Protein AF-A0A453AHH2-F1 (afdb_monomer_lite)

Structure (mmCIF, N/CA/C/O backbone):
data_AF-A0A453AHH2-F1
#
_entry.id   AF-A0A453AHH2-F1
#
loop_
_atom_site.group_PDB
_atom_site.id
_atom_site.type_symbol
_atom_site.label_atom_id
_atom_site.label_alt_id
_atom_site.label_comp_id
_atom_site.label_asym_id
_atom_site.label_entity_id
_atom_site.label_seq_id
_atom_site.pdbx_PDB_ins_code
_atom_site.Cartn_x
_atom_site.Cartn_y
_atom_site.Cartn_z
_atom_site.occupancy
_atom_site.B_iso_or_equiv
_atom_site.auth_seq_id
_atom_site.auth_comp_id
_atom_site.auth_asym_id
_atom_site.auth_atom_id
_atom_site.pdbx_PDB_model_num
ATOM 1 N N . GLU A 1 1 ? -72.508 10.747 97.930 1.00 61.66 1 GLU A N 1
ATOM 2 C CA . GLU A 1 1 ? -71.150 11.240 97.624 1.00 61.66 1 GLU A CA 1
ATOM 3 C C . GLU A 1 1 ? -70.094 10.139 97.550 1.00 61.66 1 GLU A C 1
ATOM 5 O O . GLU A 1 1 ? -69.551 9.927 96.475 1.00 61.66 1 GLU A O 1
ATOM 10 N N . ILE A 1 2 ? -69.845 9.384 98.630 1.00 71.06 2 ILE A N 1
ATOM 11 C CA . ILE A 1 2 ? -68.816 8.321 98.657 1.00 71.06 2 ILE A CA 1
ATOM 12 C C . ILE A 1 2 ? -69.065 7.251 97.578 1.00 71.06 2 ILE A C 1
ATOM 14 O O . ILE A 1 2 ? -68.163 6.975 96.798 1.00 71.06 2 ILE A O 1
ATOM 18 N N . ALA A 1 3 ? -70.302 6.749 97.455 1.00 69.69 3 ALA A N 1
ATOM 19 C CA . ALA A 1 3 ? -70.670 5.730 96.462 1.00 69.69 3 ALA A CA 1
ATOM 20 C C . ALA A 1 3 ? -70.447 6.173 94.998 1.00 69.69 3 ALA A C 1
ATOM 22 O O . ALA A 1 3 ? -69.964 5.397 94.175 1.00 69.69 3 ALA A O 1
ATOM 23 N N . ARG A 1 4 ? -70.733 7.445 94.685 1.00 69.44 4 ARG A N 1
ATOM 24 C CA . ARG A 1 4 ? -70.581 8.012 93.335 1.00 69.44 4 ARG A CA 1
ATOM 25 C C . ARG A 1 4 ? -69.108 8.274 92.985 1.00 69.44 4 ARG A C 1
ATOM 27 O O . ARG A 1 4 ? -68.705 8.118 91.836 1.00 69.44 4 ARG A O 1
ATOM 34 N N . ARG A 1 5 ? -68.284 8.626 93.982 1.00 72.31 5 ARG A N 1
ATOM 35 C CA . ARG A 1 5 ? -66.821 8.733 93.835 1.00 72.31 5 ARG A CA 1
ATOM 36 C C . ARG A 1 5 ? -66.146 7.372 93.656 1.00 72.31 5 ARG A C 1
ATOM 38 O O . ARG A 1 5 ? -65.214 7.280 92.865 1.00 72.31 5 ARG A O 1
ATOM 45 N N . SER A 1 6 ? -66.613 6.328 94.341 1.00 76.94 6 SER A N 1
ATOM 46 C CA . SER A 1 6 ? -66.090 4.970 94.149 1.00 76.94 6 SER A CA 1
ATOM 47 C C . SER A 1 6 ? -66.424 4.405 92.768 1.00 76.94 6 SER A C 1
ATOM 49 O O . SER A 1 6 ? -65.557 3.808 92.145 1.00 76.94 6 SER A O 1
ATOM 51 N N . GLU A 1 7 ? -67.626 4.643 92.241 1.00 80.75 7 GLU A N 1
ATOM 52 C CA . GLU A 1 7 ? -68.020 4.175 90.902 1.00 80.75 7 GLU A CA 1
ATOM 53 C C . GLU A 1 7 ? -67.160 4.808 89.792 1.00 80.75 7 GLU A C 1
ATOM 55 O O . GLU A 1 7 ? -66.612 4.098 88.952 1.00 80.75 7 GLU A O 1
ATOM 60 N N . SER A 1 8 ? -66.914 6.122 89.867 1.00 82.81 8 SER A N 1
ATOM 61 C CA . SER A 1 8 ? -65.999 6.825 88.954 1.00 82.81 8 SER A CA 1
ATOM 62 C C . SER A 1 8 ? -64.545 6.343 89.069 1.00 82.81 8 SER A C 1
ATOM 64 O O . SER A 1 8 ? -63.843 6.279 88.060 1.00 82.81 8 SER A O 1
ATOM 66 N N . PHE A 1 9 ? -64.089 5.975 90.272 1.00 84.94 9 PHE A N 1
ATOM 67 C CA . PHE A 1 9 ? -62.757 5.403 90.479 1.00 84.94 9 PHE A CA 1
ATOM 68 C C . PHE A 1 9 ? -62.626 4.017 89.834 1.00 84.94 9 PHE A C 1
ATOM 70 O O . PHE A 1 9 ? -61.644 3.765 89.141 1.00 84.94 9 PHE A O 1
ATOM 77 N N . TYR A 1 10 ? -63.621 3.139 89.999 1.00 84.94 10 TYR A N 1
ATOM 78 C CA . TYR A 1 10 ? -63.619 1.814 89.369 1.00 84.94 10 TYR A CA 1
ATOM 79 C C . TYR A 1 10 ? -63.767 1.889 87.844 1.00 84.94 10 TYR A C 1
ATOM 81 O O . TYR A 1 10 ? -63.124 1.117 87.135 1.00 84.94 10 TYR A O 1
ATOM 89 N N . GLU A 1 11 ? -64.540 2.843 87.321 1.00 87.75 11 GLU A N 1
ATOM 90 C CA . GLU A 1 11 ? -64.627 3.106 85.881 1.00 87.75 11 GLU A CA 1
ATOM 91 C C . GLU A 1 11 ? -63.288 3.619 85.323 1.00 87.75 11 GLU A C 1
ATOM 93 O O . GLU A 1 11 ? -62.807 3.126 84.301 1.00 87.75 11 GLU A O 1
ATOM 98 N N . ALA A 1 12 ? -62.636 4.558 86.018 1.00 86.50 12 ALA A N 1
ATOM 99 C CA . ALA A 1 12 ? -61.309 5.047 85.651 1.00 86.50 12 ALA A CA 1
ATOM 100 C C . ALA A 1 12 ? -60.244 3.940 85.733 1.00 86.50 12 ALA A C 1
ATOM 102 O O . ALA A 1 12 ? -59.407 3.831 84.841 1.00 86.50 12 ALA A O 1
ATOM 103 N N . GLN A 1 13 ? -60.303 3.076 86.750 1.00 87.38 13 GLN A N 1
ATOM 104 C CA . GLN A 1 13 ? -59.429 1.911 86.886 1.00 87.38 13 GLN A CA 1
ATOM 105 C C . GLN A 1 13 ? -59.676 0.886 85.771 1.00 87.38 13 GLN A C 1
ATOM 107 O O . GLN A 1 13 ? -58.721 0.336 85.228 1.00 87.38 13 GLN A O 1
ATOM 112 N N . GLY A 1 14 ? -60.935 0.653 85.389 1.00 88.00 14 GLY A N 1
ATOM 113 C CA . GLY A 1 14 ? -61.302 -0.198 84.257 1.00 88.00 14 GLY A CA 1
ATOM 114 C C . GLY A 1 14 ? -60.772 0.346 82.930 1.00 88.00 14 GLY A C 1
ATOM 115 O O . GLY A 1 14 ? -60.168 -0.402 82.163 1.00 88.00 14 GLY A O 1
ATOM 116 N N . ARG A 1 15 ? -60.905 1.660 82.696 1.00 88.31 15 ARG A N 1
ATOM 117 C CA . ARG A 1 15 ? -60.322 2.346 81.530 1.00 88.31 15 ARG A CA 1
ATOM 118 C C . ARG A 1 15 ? -58.799 2.288 81.524 1.00 88.31 15 ARG A C 1
ATOM 120 O O . ARG A 1 15 ? -58.224 2.021 80.478 1.00 88.31 15 ARG A O 1
ATOM 127 N N . LEU A 1 16 ? -58.149 2.480 82.672 1.00 89.88 16 LEU A N 1
ATOM 128 C CA . LEU A 1 16 ? -56.694 2.376 82.792 1.00 89.88 16 LEU A CA 1
ATOM 129 C C . LEU A 1 16 ? -56.211 0.953 82.493 1.00 89.88 16 LEU A C 1
ATOM 131 O O . LEU A 1 16 ? -55.222 0.778 81.795 1.00 89.88 16 LEU A O 1
ATOM 135 N N . ARG A 1 17 ? -56.930 -0.067 82.974 1.00 87.88 17 ARG A N 1
ATOM 136 C CA . ARG A 1 17 ? -56.604 -1.475 82.709 1.00 87.88 17 ARG A CA 1
ATOM 137 C C . ARG A 1 17 ? -56.834 -1.858 81.244 1.00 87.88 17 ARG A C 1
ATOM 139 O O . ARG A 1 17 ? -56.070 -2.647 80.700 1.00 87.88 17 ARG A O 1
ATOM 146 N N . GLY A 1 18 ? -57.859 -1.287 80.608 1.00 91.50 18 GLY A N 1
ATOM 147 C CA . GLY A 1 18 ? -58.086 -1.405 79.165 1.00 91.50 18 GLY A CA 1
ATOM 148 C C . GLY A 1 18 ? -56.971 -0.744 78.352 1.00 91.50 18 GLY A C 1
ATOM 149 O O . GLY A 1 18 ? -56.421 -1.372 77.452 1.00 91.50 18 GLY A O 1
ATOM 150 N N . LEU A 1 19 ? -56.572 0.471 78.738 1.00 92.19 19 LEU A N 1
ATOM 151 C CA . LEU A 1 19 ? -55.450 1.194 78.139 1.00 92.19 19 LEU A CA 1
ATOM 152 C C . LEU A 1 19 ? -54.136 0.413 78.283 1.00 92.19 19 LEU A C 1
ATOM 154 O O . LEU A 1 19 ? -53.385 0.307 77.323 1.00 92.19 19 LEU A O 1
ATOM 158 N N . ASP A 1 20 ? -53.869 -0.166 79.455 1.00 90.75 20 ASP A N 1
ATOM 159 C CA . ASP A 1 20 ? -52.679 -0.989 79.700 1.00 90.75 20 ASP A CA 1
ATOM 160 C C . ASP A 1 20 ? -52.647 -2.215 78.768 1.00 90.75 20 ASP A C 1
ATOM 162 O O . ASP A 1 20 ? -51.627 -2.510 78.146 1.00 90.75 20 ASP A O 1
ATOM 166 N N . GLY A 1 21 ? -53.800 -2.863 78.558 1.00 93.69 21 GLY A N 1
ATOM 167 C CA . GLY A 1 21 ? -53.949 -3.937 77.572 1.00 93.69 21 GLY A CA 1
ATOM 168 C C . GLY A 1 21 ? -53.687 -3.485 76.129 1.00 93.69 21 GLY A C 1
ATOM 169 O O . GLY A 1 21 ? -52.977 -4.165 75.383 1.00 93.69 21 GLY A O 1
ATOM 170 N N . GLU A 1 22 ? -54.207 -2.322 75.732 1.00 94.62 22 GLU A N 1
ATOM 171 C CA . GLU A 1 22 ? -53.957 -1.738 74.407 1.00 94.62 22 GLU A CA 1
ATOM 172 C C . GLU A 1 22 ? -52.490 -1.331 74.210 1.00 94.62 22 GLU A C 1
ATOM 174 O O . GLU A 1 22 ? -51.939 -1.540 73.126 1.00 94.62 22 GLU A O 1
ATOM 179 N N . ILE A 1 23 ? -51.834 -0.807 75.251 1.00 93.81 23 ILE A N 1
ATOM 180 C CA . ILE A 1 23 ? -50.407 -0.464 75.246 1.00 93.81 23 ILE A CA 1
ATOM 181 C C . ILE A 1 23 ? -49.570 -1.727 75.060 1.00 93.81 23 ILE A C 1
ATOM 183 O O . ILE A 1 23 ? -48.699 -1.751 74.192 1.00 93.81 23 ILE A O 1
ATOM 187 N N . VAL A 1 24 ? -49.853 -2.800 75.803 1.00 94.56 24 VAL A N 1
ATOM 188 C CA . VAL A 1 24 ? -49.149 -4.083 75.645 1.00 94.56 24 VAL A CA 1
ATOM 189 C C . VAL A 1 24 ? -49.326 -4.634 74.225 1.00 94.56 24 VAL A C 1
ATOM 191 O O . VAL A 1 24 ? -48.350 -5.056 73.600 1.00 94.56 24 VAL A O 1
ATOM 194 N N . ALA A 1 25 ? -50.535 -4.562 73.663 1.00 94.94 25 ALA A N 1
ATOM 195 C CA . ALA A 1 25 ? -50.795 -4.975 72.284 1.00 94.94 25 ALA A CA 1
ATOM 196 C C . ALA A 1 25 ? -50.082 -4.082 71.247 1.00 94.94 25 ALA A C 1
ATOM 198 O O . ALA A 1 25 ? -49.584 -4.571 70.230 1.00 94.94 25 ALA A O 1
ATOM 199 N N . ALA A 1 26 ? -50.007 -2.770 71.478 1.00 95.06 26 ALA A N 1
ATOM 200 C CA . ALA A 1 26 ? -49.262 -1.842 70.629 1.00 95.06 26 ALA A CA 1
ATOM 201 C C . ALA A 1 26 ? -47.750 -2.114 70.679 1.00 95.06 26 ALA A C 1
ATOM 203 O O . ALA A 1 26 ? -47.103 -2.154 69.634 1.00 95.06 26 ALA A O 1
ATOM 204 N N . VAL A 1 27 ? -47.199 -2.384 71.865 1.00 95.12 27 VAL A N 1
ATOM 205 C CA . VAL A 1 27 ? -45.793 -2.778 72.046 1.00 95.12 27 VAL A CA 1
ATOM 206 C C . VAL A 1 27 ? -45.498 -4.095 71.323 1.00 95.12 27 VAL A C 1
ATOM 208 O O . VAL A 1 27 ? -44.470 -4.198 70.652 1.00 95.12 27 VAL A O 1
ATOM 211 N N . GLY A 1 28 ? -46.414 -5.068 71.382 1.00 96.50 28 GLY A N 1
ATOM 212 C CA . GLY A 1 28 ? -46.326 -6.313 70.612 1.00 96.50 28 GLY A CA 1
ATOM 213 C C . GLY A 1 28 ? -46.218 -6.063 69.104 1.00 96.50 28 GLY A C 1
ATOM 214 O O . GLY A 1 28 ? -45.264 -6.516 68.473 1.00 96.50 28 GLY A O 1
ATOM 215 N N . ARG A 1 29 ? -47.120 -5.243 68.548 1.00 96.06 29 ARG A N 1
ATOM 216 C CA . ARG A 1 29 ? -47.114 -4.867 67.120 1.00 96.06 29 ARG A CA 1
ATOM 217 C C . ARG A 1 29 ? -45.853 -4.112 66.697 1.00 96.06 29 ARG A C 1
ATOM 219 O O . ARG A 1 29 ? -45.321 -4.356 65.618 1.00 96.06 29 ARG A O 1
ATOM 226 N N . ILE A 1 30 ? -45.335 -3.216 67.542 1.00 96.12 30 ILE A N 1
ATOM 227 C CA . ILE A 1 30 ? -44.066 -2.518 67.275 1.00 96.12 30 ILE A CA 1
ATOM 228 C C . ILE A 1 30 ? -42.906 -3.517 67.231 1.00 96.12 30 ILE A C 1
ATOM 230 O O . ILE A 1 30 ? -42.015 -3.381 66.393 1.00 96.12 30 ILE A O 1
ATOM 234 N N . ARG A 1 31 ? -42.905 -4.531 68.106 1.00 96.12 31 ARG A N 1
ATOM 235 C CA . ARG A 1 31 ? -41.869 -5.571 68.102 1.00 96.12 31 ARG A CA 1
ATOM 236 C C . ARG A 1 31 ? -41.901 -6.388 66.811 1.00 96.12 31 ARG A C 1
ATOM 238 O O . ARG A 1 31 ? -40.847 -6.607 66.225 1.00 96.12 31 ARG A O 1
ATOM 245 N N . GLU A 1 32 ? -43.087 -6.784 66.357 1.00 96.44 32 GLU A N 1
ATOM 246 C CA . GLU A 1 32 ? -43.273 -7.491 65.083 1.00 96.44 32 GLU A CA 1
ATOM 247 C C . GLU A 1 32 ? -42.811 -6.646 63.893 1.00 96.44 32 GLU A C 1
ATOM 249 O O . GLU A 1 32 ? -42.029 -7.121 63.075 1.00 96.44 32 GLU A O 1
ATOM 254 N N . LEU A 1 33 ? -43.204 -5.369 63.833 1.00 94.88 33 LEU A N 1
ATOM 255 C CA . LEU A 1 33 ? -42.775 -4.467 62.764 1.00 94.88 33 LEU A CA 1
ATOM 256 C C . LEU A 1 33 ? -41.253 -4.284 62.743 1.00 94.88 33 LEU A C 1
ATOM 258 O O . LEU A 1 33 ? -40.653 -4.297 61.672 1.00 94.88 33 LEU A O 1
ATOM 262 N N . ARG A 1 34 ? -40.610 -4.139 63.911 1.00 95.25 34 ARG A N 1
ATOM 263 C CA . ARG A 1 34 ? -39.143 -4.039 63.988 1.00 95.25 34 ARG A CA 1
ATOM 264 C C . ARG A 1 34 ? -38.464 -5.301 63.473 1.00 95.25 34 ARG A C 1
ATOM 266 O O . ARG A 1 34 ? -37.441 -5.180 62.809 1.00 95.25 34 ARG A O 1
ATOM 273 N N . GLU A 1 35 ? -39.030 -6.475 63.737 1.00 94.31 35 GLU A N 1
ATOM 274 C CA . GLU A 1 35 ? -38.481 -7.733 63.231 1.00 94.31 35 GLU A CA 1
ATOM 275 C C . GLU A 1 35 ? -38.676 -7.873 61.717 1.00 94.31 35 GLU A C 1
ATOM 277 O O . GLU A 1 35 ? -37.725 -8.200 61.014 1.00 94.31 35 GLU A O 1
ATOM 282 N N . VAL A 1 36 ? -39.854 -7.521 61.190 1.00 94.19 36 VAL A N 1
ATOM 283 C CA . VAL A 1 36 ? -40.102 -7.492 59.738 1.00 94.19 36 VAL A CA 1
ATOM 284 C C . VAL A 1 36 ? -39.154 -6.518 59.041 1.00 94.19 36 VAL A C 1
ATOM 286 O O . VAL A 1 36 ? -38.546 -6.878 58.040 1.00 94.19 36 VAL A O 1
ATOM 289 N N . VAL A 1 37 ? -38.966 -5.309 59.579 1.00 91.69 37 VAL A N 1
ATOM 290 C CA . VAL A 1 37 ? -38.016 -4.327 59.030 1.00 91.69 37 VAL A CA 1
ATOM 291 C C . VAL A 1 37 ? -36.581 -4.845 59.108 1.00 91.69 37 VAL A C 1
ATOM 293 O O . VAL A 1 37 ? -35.818 -4.638 58.167 1.00 91.69 37 VAL A O 1
ATOM 296 N N . ARG A 1 38 ? -36.203 -5.542 60.187 1.00 90.56 38 ARG A N 1
ATOM 297 C CA . ARG A 1 38 ? -34.870 -6.144 60.331 1.00 90.56 38 ARG A CA 1
ATOM 298 C C . ARG A 1 38 ? -34.615 -7.198 59.254 1.00 90.56 38 ARG A C 1
ATOM 300 O O . ARG A 1 38 ? -33.562 -7.152 58.627 1.00 90.56 38 ARG A O 1
ATOM 307 N N . VAL A 1 39 ? -35.570 -8.099 59.025 1.00 89.44 39 VAL A N 1
ATOM 308 C CA . VAL A 1 39 ? -35.490 -9.133 57.979 1.00 89.44 39 VAL A CA 1
ATOM 309 C C . VAL A 1 39 ? -35.482 -8.495 56.590 1.00 89.44 39 VAL A C 1
ATOM 311 O O . VAL A 1 39 ? -34.600 -8.785 55.794 1.00 89.44 39 VAL A O 1
ATOM 314 N N . LEU A 1 40 ? -36.383 -7.544 56.321 1.00 89.88 40 LEU A N 1
ATOM 315 C CA . LEU A 1 40 ? -36.440 -6.834 55.039 1.00 89.88 40 LEU A CA 1
ATOM 316 C C . LEU A 1 40 ? -35.130 -6.082 54.739 1.00 89.88 40 LEU A C 1
ATOM 318 O O . LEU A 1 40 ? -34.660 -6.075 53.609 1.00 89.88 40 LEU A O 1
ATOM 322 N N . THR A 1 41 ? -34.524 -5.453 55.747 1.00 87.50 41 THR A N 1
ATOM 323 C CA . THR A 1 41 ? -33.254 -4.729 55.579 1.00 87.50 41 THR A CA 1
ATOM 324 C C . THR A 1 41 ? -32.076 -5.689 55.412 1.00 87.50 41 THR A C 1
ATOM 326 O O . THR A 1 41 ? -31.172 -5.404 54.639 1.00 87.50 41 THR A O 1
ATOM 329 N N . GLY A 1 42 ? -32.065 -6.816 56.127 1.00 84.81 42 GLY A N 1
ATOM 330 C CA . GLY A 1 42 ? -31.006 -7.817 55.999 1.00 84.81 42 GLY A CA 1
ATOM 331 C C . GLY A 1 42 ? -31.034 -8.513 54.642 1.00 84.81 42 GLY A C 1
ATOM 332 O O . GLY A 1 42 ? -30.038 -8.492 53.927 1.00 84.81 42 GLY A O 1
ATOM 333 N N . ASP A 1 43 ? -32.188 -9.070 54.284 1.00 85.50 43 ASP A N 1
ATOM 334 C CA . ASP A 1 43 ? -32.308 -9.964 53.136 1.00 85.50 43 ASP A CA 1
ATOM 335 C C . ASP A 1 43 ? -32.497 -9.156 51.845 1.00 85.50 43 ASP A C 1
ATOM 337 O O . ASP A 1 43 ? -31.688 -9.236 50.930 1.00 85.50 43 ASP A O 1
ATOM 341 N N . LEU A 1 44 ? -33.510 -8.282 51.775 1.00 87.50 44 LEU A N 1
ATOM 342 C CA . LEU A 1 44 ? -33.837 -7.598 50.518 1.00 87.50 44 LEU A CA 1
ATOM 343 C C . LEU A 1 44 ? -32.829 -6.498 50.159 1.00 87.50 44 LEU A C 1
ATOM 345 O O . LEU A 1 44 ? -32.443 -6.383 48.998 1.00 87.50 44 LEU A O 1
ATOM 349 N N . VAL A 1 45 ? -32.425 -5.661 51.122 1.00 92.19 45 VAL A N 1
ATOM 350 C CA . VAL A 1 45 ? -31.482 -4.560 50.838 1.00 92.19 45 VAL A CA 1
ATOM 351 C C . VAL A 1 45 ? -30.067 -5.099 50.617 1.00 92.19 45 VAL A C 1
ATOM 353 O O . VAL A 1 45 ? -29.379 -4.612 49.720 1.00 92.19 45 VAL A O 1
ATOM 356 N N . GLY A 1 46 ? -29.658 -6.127 51.370 1.00 91.19 46 GLY A N 1
ATOM 357 C CA . GLY A 1 46 ? -28.387 -6.822 51.162 1.00 91.19 46 GLY A CA 1
ATOM 358 C C . GLY A 1 46 ? -28.306 -7.478 49.782 1.00 91.19 46 GLY A C 1
ATOM 359 O O . GLY A 1 46 ? -27.375 -7.200 49.023 1.00 91.19 46 GLY A O 1
ATOM 360 N N . ASP A 1 47 ? -29.324 -8.259 49.409 1.00 90.88 47 ASP A N 1
ATOM 361 C CA . ASP A 1 47 ? -29.392 -8.903 48.094 1.00 90.88 47 ASP A CA 1
ATOM 362 C C . ASP A 1 47 ? -29.447 -7.868 46.958 1.00 90.88 47 ASP A C 1
ATOM 364 O O . ASP A 1 47 ? -28.776 -8.019 45.935 1.00 90.88 47 ASP A O 1
ATOM 368 N N . ALA A 1 48 ? -30.196 -6.772 47.131 1.00 92.44 48 ALA A N 1
ATOM 369 C CA . ALA A 1 48 ? -30.260 -5.695 46.144 1.00 92.44 48 ALA A CA 1
ATOM 370 C C . ALA A 1 48 ? -28.898 -5.011 45.940 1.00 92.44 48 ALA A C 1
ATOM 372 O O . ALA A 1 48 ? -28.512 -4.738 44.799 1.00 92.44 48 ALA A O 1
ATOM 373 N N . GLN A 1 49 ? -28.147 -4.775 47.021 1.00 92.44 49 GLN A N 1
ATOM 374 C CA . GLN A 1 49 ? -26.786 -4.249 46.937 1.00 92.44 49 GLN A CA 1
ATOM 375 C C . GLN A 1 49 ? -25.868 -5.225 46.186 1.00 92.44 49 GLN A C 1
ATOM 377 O O . GLN A 1 49 ? -25.151 -4.812 45.274 1.00 92.44 49 GLN A O 1
ATOM 382 N N . GLN A 1 50 ? -25.940 -6.522 46.496 1.00 93.94 50 GLN A N 1
ATOM 383 C CA . GLN A 1 50 ? -25.150 -7.543 45.807 1.00 93.94 50 GLN A CA 1
ATOM 384 C C . GLN A 1 50 ? -25.474 -7.605 44.306 1.00 93.94 50 GLN A C 1
ATOM 386 O O . GLN A 1 50 ? -24.571 -7.685 43.473 1.00 93.94 50 GLN A O 1
ATOM 391 N N . VAL A 1 51 ? -26.753 -7.521 43.930 1.00 95.50 51 VAL A N 1
ATOM 392 C CA . VAL A 1 51 ? -27.178 -7.470 42.521 1.00 95.50 51 VAL A CA 1
ATOM 393 C C . VAL A 1 51 ? -26.627 -6.228 41.820 1.00 95.50 51 VAL A C 1
ATOM 395 O O . VAL A 1 51 ? -26.241 -6.300 40.650 1.00 95.50 51 VAL A O 1
ATOM 398 N N . GLN A 1 52 ? -26.564 -5.088 42.508 1.00 96.06 52 GLN A N 1
ATOM 399 C CA . GLN A 1 52 ? -25.988 -3.869 41.951 1.00 96.06 52 GLN A CA 1
ATOM 400 C C . GLN A 1 52 ? -24.474 -3.998 41.731 1.00 96.06 52 GLN A C 1
ATOM 402 O O . GLN A 1 52 ? -23.988 -3.645 40.655 1.00 96.06 52 GLN A O 1
ATOM 407 N N . GLU A 1 53 ? -23.742 -4.557 42.694 1.00 96.44 53 GLU A N 1
ATOM 408 C CA . GLU A 1 53 ? -22.306 -4.833 42.567 1.00 96.44 53 GLU A CA 1
ATOM 409 C C . GLU A 1 53 ? -22.024 -5.806 41.414 1.00 96.44 53 GLU A C 1
ATOM 411 O O . GLU A 1 53 ? -21.193 -5.522 40.548 1.00 96.44 53 GLU A O 1
ATOM 416 N N . LEU A 1 54 ? -22.785 -6.902 41.326 1.00 96.88 54 LEU A N 1
ATOM 417 C CA . LEU A 1 54 ? -22.677 -7.872 40.235 1.00 96.88 54 LEU A CA 1
ATOM 418 C C . LEU A 1 54 ? -23.004 -7.253 38.870 1.00 96.88 54 LEU A C 1
ATOM 420 O O . LEU A 1 54 ? -22.323 -7.554 37.890 1.00 96.88 54 LEU A O 1
ATOM 424 N N . ASN A 1 55 ? -24.003 -6.370 38.777 1.00 96.19 55 ASN A N 1
ATOM 425 C CA . ASN A 1 55 ? -24.309 -5.660 37.532 1.00 96.19 55 ASN A CA 1
ATOM 426 C C . ASN A 1 55 ? -23.191 -4.692 37.126 1.00 96.19 55 ASN A C 1
ATOM 428 O O . ASN A 1 55 ? -22.870 -4.613 35.939 1.00 96.19 55 ASN A O 1
ATOM 432 N N . ALA A 1 56 ? -22.561 -4.006 38.084 1.00 97.00 56 ALA A N 1
ATOM 433 C CA . ALA A 1 56 ? -21.392 -3.173 37.815 1.00 97.00 56 ALA A CA 1
ATOM 434 C C . ALA A 1 56 ? -20.204 -4.024 37.330 1.00 97.00 56 ALA A C 1
ATOM 436 O O . ALA A 1 56 ? -19.585 -3.699 36.316 1.00 97.00 56 ALA A O 1
ATOM 437 N N . THR A 1 57 ? -19.933 -5.164 37.980 1.00 97.00 57 THR A N 1
ATOM 438 C CA . THR A 1 57 ? -18.910 -6.119 37.523 1.00 97.00 57 THR A CA 1
ATOM 439 C C . THR A 1 57 ? -19.220 -6.649 36.125 1.00 97.00 57 THR A C 1
ATOM 441 O O . THR A 1 57 ? -18.333 -6.679 35.276 1.00 97.00 57 THR A O 1
ATOM 444 N N . ARG A 1 58 ? -20.476 -7.015 35.844 1.00 97.50 58 ARG A N 1
ATOM 445 C CA . ARG A 1 58 ? -20.903 -7.463 34.513 1.00 97.50 58 ARG A CA 1
ATOM 446 C C . ARG A 1 58 ? -20.669 -6.377 33.466 1.00 97.50 58 ARG A C 1
ATOM 448 O O . ARG A 1 58 ? -20.143 -6.684 32.403 1.00 97.50 58 ARG A O 1
ATOM 455 N N . GLY A 1 59 ? -21.019 -5.126 33.768 1.00 97.06 59 GLY A N 1
ATOM 456 C CA . GLY A 1 59 ? -20.757 -3.982 32.890 1.00 97.06 59 GLY A CA 1
ATOM 457 C C . GLY A 1 59 ? -19.269 -3.828 32.570 1.00 97.06 59 GLY A C 1
ATOM 458 O O . GLY A 1 59 ? -18.897 -3.730 31.403 1.00 97.06 59 GLY A O 1
ATOM 459 N N . ASN A 1 60 ? -18.412 -3.920 33.589 1.00 95.31 60 ASN A N 1
ATOM 460 C CA . ASN A 1 60 ? -16.960 -3.861 33.415 1.00 95.31 60 ASN A CA 1
ATOM 461 C C . ASN A 1 60 ? -16.423 -5.026 32.564 1.00 95.31 60 ASN A C 1
ATOM 463 O O . ASN A 1 60 ? -15.555 -4.815 31.720 1.00 95.31 60 ASN A O 1
ATOM 467 N N . LEU A 1 61 ? -16.937 -6.247 32.756 1.00 96.81 61 LEU A N 1
ATOM 468 C CA . LEU A 1 61 ? -16.532 -7.420 31.971 1.00 96.81 61 LEU A CA 1
ATOM 469 C C . LEU A 1 61 ? -16.959 -7.321 30.503 1.00 96.81 61 LEU A C 1
ATOM 471 O O . LEU A 1 61 ? -16.188 -7.709 29.630 1.00 96.81 61 LEU A O 1
ATOM 475 N N . VAL A 1 62 ? -18.147 -6.778 30.221 1.00 96.31 62 VAL A N 1
ATOM 476 C CA . VAL A 1 62 ? -18.608 -6.537 28.844 1.00 96.31 62 VAL A CA 1
ATOM 477 C C . VAL A 1 62 ? -17.712 -5.508 28.155 1.00 96.31 62 VAL A C 1
ATOM 479 O O . VAL A 1 62 ? -17.199 -5.781 27.073 1.00 96.31 62 VAL A O 1
ATOM 482 N N . ALA A 1 63 ? -17.422 -4.382 28.813 1.00 91.50 63 ALA A N 1
ATOM 483 C CA . ALA A 1 63 ? -16.503 -3.379 28.273 1.00 91.50 63 ALA A CA 1
ATOM 484 C C . ALA A 1 63 ? -15.093 -3.956 28.037 1.00 91.50 63 ALA A C 1
ATOM 486 O O . ALA A 1 63 ? -14.452 -3.673 27.024 1.00 91.50 63 ALA A O 1
ATOM 487 N N . LEU A 1 64 ? -14.607 -4.811 28.945 1.00 92.19 64 LEU A N 1
ATOM 488 C CA . LEU A 1 64 ? -13.330 -5.505 28.775 1.00 92.19 64 LEU A CA 1
ATOM 489 C C . LEU A 1 64 ? -13.352 -6.455 27.569 1.00 92.19 64 LEU A C 1
ATOM 491 O O . LEU A 1 64 ? -12.396 -6.479 26.794 1.00 92.19 64 LEU A O 1
ATOM 495 N N . GLN A 1 65 ? -14.426 -7.225 27.391 1.00 94.69 65 GLN A N 1
ATOM 496 C CA . GLN A 1 65 ? -14.592 -8.122 26.248 1.00 94.69 65 GLN A CA 1
ATOM 497 C C . GLN A 1 65 ? -14.581 -7.352 24.920 1.00 94.69 65 GLN A C 1
ATOM 499 O O . GLN A 1 65 ? -13.931 -7.786 23.967 1.00 94.69 65 GLN A O 1
ATOM 504 N N . GLU A 1 66 ? -15.261 -6.207 24.854 1.00 91.19 66 GLU A N 1
ATOM 505 C CA . GLU A 1 66 ? -15.261 -5.334 23.675 1.00 91.19 66 GLU A CA 1
ATOM 506 C C . GLU A 1 66 ? -13.838 -4.865 23.342 1.00 91.19 66 GLU A C 1
ATOM 508 O O . GLU A 1 66 ? -13.375 -5.051 22.215 1.00 91.19 66 GLU A O 1
ATOM 513 N N . LYS A 1 67 ? -13.080 -4.379 24.337 1.00 89.56 67 LYS A N 1
ATOM 514 C CA . LYS A 1 67 ? -11.672 -3.989 24.141 1.00 89.56 67 LYS A CA 1
ATOM 515 C C . LYS A 1 67 ? -10.799 -5.158 23.682 1.00 89.56 67 LYS A C 1
ATOM 517 O O . LYS A 1 67 ? -10.003 -4.992 22.762 1.00 89.56 67 LYS A O 1
ATOM 522 N N . LEU A 1 68 ? -10.945 -6.343 24.279 1.00 91.44 68 LEU A N 1
ATOM 523 C CA . LEU A 1 68 ? -10.197 -7.540 23.872 1.00 91.44 68 LEU A CA 1
ATOM 524 C C . LEU A 1 68 ? -10.523 -7.966 22.436 1.00 91.44 68 LEU A C 1
ATOM 526 O O . LEU A 1 68 ? -9.633 -8.414 21.715 1.00 91.44 68 LEU A O 1
ATOM 530 N N . THR A 1 69 ? -11.770 -7.787 22.005 1.00 92.94 69 THR A N 1
ATOM 531 C CA . THR A 1 69 ? -12.198 -8.075 20.631 1.00 92.94 69 THR A CA 1
ATOM 532 C C . THR A 1 69 ? -11.517 -7.135 19.640 1.00 92.94 69 THR A C 1
ATOM 534 O O . THR A 1 69 ? -10.975 -7.596 18.637 1.00 92.94 69 THR A O 1
ATOM 537 N N . ILE A 1 70 ? -11.459 -5.836 19.952 1.00 90.38 70 ILE A N 1
ATOM 538 C CA . ILE A 1 70 ? -10.723 -4.860 19.138 1.00 90.38 70 ILE A CA 1
ATOM 539 C C . ILE A 1 70 ? -9.230 -5.211 19.114 1.00 90.38 70 ILE A C 1
ATOM 541 O O . ILE A 1 70 ? -8.606 -5.180 18.055 1.00 90.38 70 ILE A O 1
ATOM 545 N N . ILE A 1 71 ? -8.654 -5.618 20.252 1.00 91.44 71 ILE A N 1
ATOM 546 C CA . ILE A 1 71 ? -7.241 -6.010 20.306 1.00 91.44 71 ILE A CA 1
ATOM 547 C C . ILE A 1 71 ? -6.946 -7.206 19.403 1.00 91.44 71 ILE A C 1
ATOM 549 O O . ILE A 1 71 ? -5.952 -7.208 18.671 1.00 91.44 71 ILE A O 1
ATOM 553 N N . LEU A 1 72 ? -7.821 -8.209 19.429 1.00 92.81 72 LEU A N 1
ATOM 554 C CA . LEU A 1 72 ? -7.714 -9.370 18.560 1.00 92.81 72 LEU A CA 1
ATOM 555 C C . LEU A 1 72 ? -7.817 -8.973 17.083 1.00 92.81 72 LEU A C 1
ATOM 557 O O . LEU A 1 72 ? -6.989 -9.415 16.286 1.00 92.81 72 LEU A O 1
ATOM 561 N N . TYR A 1 73 ? -8.781 -8.116 16.731 1.00 93.25 73 TYR A N 1
ATOM 562 C CA . TYR A 1 73 ? -8.946 -7.604 15.371 1.00 93.25 73 TYR A CA 1
ATOM 563 C C . TYR A 1 73 ? -7.678 -6.905 14.872 1.00 93.25 73 TYR A C 1
ATOM 565 O O . TYR A 1 73 ? -7.143 -7.276 13.831 1.00 93.25 73 TYR A O 1
ATOM 573 N N . VAL A 1 74 ? -7.139 -5.964 15.651 1.00 93.31 74 VAL A N 1
ATOM 574 C CA . VAL A 1 74 ? -5.915 -5.229 15.302 1.00 93.31 74 VAL A CA 1
ATOM 575 C C . VAL A 1 74 ? -4.739 -6.184 15.099 1.00 93.31 74 VAL A C 1
ATOM 577 O O . VAL A 1 74 ? -4.002 -6.070 14.122 1.00 93.31 74 VAL A O 1
ATOM 580 N N . SER A 1 75 ? -4.578 -7.173 15.981 1.00 92.81 75 SER A N 1
ATOM 581 C CA . SER A 1 75 ? -3.522 -8.179 15.841 1.00 92.81 75 SER A CA 1
ATOM 582 C C . SER A 1 75 ? -3.663 -9.012 14.561 1.00 92.81 75 SER A C 1
ATOM 584 O O . SER A 1 75 ? -2.654 -9.324 13.926 1.00 92.81 75 SER A O 1
ATOM 586 N N . GLN A 1 76 ? -4.885 -9.400 14.188 1.00 95.44 76 GLN A N 1
ATOM 587 C CA . GLN A 1 76 ? -5.155 -10.165 12.966 1.00 95.44 76 GLN A CA 1
ATOM 588 C C . GLN A 1 76 ? -4.952 -9.316 11.709 1.00 95.44 76 GLN A C 1
ATOM 590 O O . GLN A 1 76 ? -4.300 -9.770 10.771 1.00 95.44 76 GLN A O 1
ATOM 595 N N . ALA A 1 77 ? -5.431 -8.073 11.711 1.00 96.25 77 ALA A N 1
ATOM 596 C CA . ALA A 1 77 ? -5.251 -7.126 10.617 1.00 96.25 77 ALA A CA 1
ATOM 597 C C . ALA A 1 77 ? -3.766 -6.814 10.374 1.00 96.25 77 ALA A C 1
ATOM 599 O O . ALA A 1 77 ? -3.316 -6.840 9.234 1.00 96.25 77 ALA A O 1
ATOM 600 N N . LEU A 1 78 ? -2.958 -6.636 11.426 1.00 94.88 78 LEU A N 1
ATOM 601 C CA . LEU A 1 78 ? -1.506 -6.463 11.284 1.00 94.88 78 LEU A CA 1
ATOM 602 C C . LEU A 1 78 ? -0.810 -7.706 10.706 1.00 94.88 78 LEU A C 1
ATOM 604 O O . LEU A 1 78 ? 0.164 -7.579 9.961 1.00 94.88 78 LEU A O 1
ATOM 608 N N . ALA A 1 79 ? -1.279 -8.912 11.036 1.00 96.00 79 ALA A N 1
ATOM 609 C CA . ALA A 1 79 ? -0.758 -10.142 10.443 1.00 96.00 79 ALA A CA 1
ATOM 610 C C . ALA A 1 79 ? -1.150 -10.267 8.960 1.00 96.00 79 ALA A C 1
ATOM 612 O O . ALA A 1 79 ? -0.300 -10.594 8.130 1.00 96.00 79 ALA A O 1
ATOM 613 N N . ALA A 1 80 ? -2.403 -9.950 8.624 1.00 97.44 80 ALA A N 1
ATOM 614 C CA . ALA A 1 80 ? -2.894 -9.917 7.251 1.00 97.44 80 ALA A CA 1
ATOM 615 C C . ALA A 1 80 ? -2.141 -8.876 6.409 1.00 97.44 80 ALA A C 1
ATOM 617 O O . ALA A 1 80 ? -1.686 -9.195 5.315 1.00 97.44 80 ALA A O 1
ATOM 618 N N . LEU A 1 81 ? -1.912 -7.677 6.953 1.00 97.50 81 LEU A N 1
ATOM 619 C CA . LEU A 1 81 ? -1.141 -6.615 6.309 1.00 97.50 81 LEU A CA 1
ATOM 620 C C . LEU A 1 81 ? 0.261 -7.093 5.924 1.00 97.50 81 LEU A C 1
ATOM 622 O O . LEU A 1 81 ? 0.682 -6.928 4.783 1.00 97.50 81 LEU A O 1
ATOM 626 N N . LYS A 1 82 ? 0.972 -7.752 6.847 1.00 96.12 82 LYS A N 1
ATOM 627 C CA . LYS A 1 82 ? 2.296 -8.320 6.553 1.00 96.12 82 LYS A CA 1
ATOM 628 C C . LYS A 1 82 ? 2.244 -9.326 5.404 1.00 96.12 82 LYS A C 1
ATOM 630 O O . LYS A 1 82 ? 3.132 -9.314 4.558 1.00 96.12 82 LYS A O 1
ATOM 635 N N . LEU A 1 83 ? 1.220 -10.178 5.360 1.00 97.50 83 LEU A N 1
ATOM 636 C CA . LEU A 1 83 ? 1.059 -11.160 4.289 1.00 97.50 83 LEU A CA 1
ATOM 637 C C . LEU A 1 83 ? 0.764 -10.494 2.937 1.00 97.50 83 LEU A C 1
ATOM 639 O O . LEU A 1 83 ? 1.365 -10.877 1.938 1.00 97.50 83 LEU A O 1
ATOM 643 N N . LEU A 1 84 ? -0.106 -9.483 2.911 1.00 97.31 84 LEU A N 1
ATOM 644 C CA . LEU A 1 84 ? -0.457 -8.734 1.699 1.00 97.31 84 LEU A CA 1
ATOM 645 C C . LEU A 1 84 ? 0.754 -7.990 1.126 1.00 97.31 84 LEU A C 1
ATOM 647 O O . LEU A 1 84 ? 1.016 -8.069 -0.073 1.00 97.31 84 LEU A O 1
ATOM 651 N N . VAL A 1 85 ? 1.554 -7.354 1.988 1.00 96.62 85 VAL A N 1
ATOM 652 C CA . VAL A 1 85 ? 2.812 -6.705 1.583 1.00 96.62 85 VAL A CA 1
ATOM 653 C C . VAL A 1 85 ? 3.793 -7.722 0.995 1.00 96.62 85 VAL A C 1
ATOM 655 O O . VAL A 1 85 ? 4.398 -7.454 -0.039 1.00 96.62 85 VAL A O 1
ATOM 658 N N . LEU A 1 86 ? 3.929 -8.907 1.603 1.00 95.56 86 LEU A N 1
ATOM 659 C CA . LEU A 1 86 ? 4.781 -9.980 1.070 1.00 95.56 86 LEU A CA 1
ATOM 660 C C . LEU A 1 86 ? 4.277 -10.532 -0.271 1.00 95.56 86 LEU A C 1
ATOM 662 O O . LEU A 1 86 ? 5.086 -10.902 -1.118 1.00 95.56 86 LEU A O 1
ATOM 666 N N . ALA A 1 87 ? 2.960 -10.582 -0.465 1.00 95.12 87 ALA A N 1
ATOM 667 C CA . ALA A 1 87 ? 2.331 -11.011 -1.710 1.00 95.12 87 ALA A CA 1
ATOM 668 C C . ALA A 1 87 ? 2.327 -9.924 -2.803 1.00 95.12 87 ALA A C 1
ATOM 670 O O . ALA A 1 87 ? 1.855 -10.189 -3.906 1.00 95.12 87 ALA A O 1
ATOM 671 N N . ALA A 1 88 ? 2.841 -8.722 -2.509 1.00 93.06 88 ALA A N 1
ATOM 672 C CA . ALA A 1 88 ? 2.753 -7.536 -3.362 1.00 93.06 88 ALA A CA 1
ATOM 673 C C . ALA A 1 88 ? 1.308 -7.135 -3.735 1.00 93.06 88 ALA A C 1
ATOM 675 O O . ALA A 1 88 ? 1.089 -6.436 -4.725 1.00 93.06 88 ALA A O 1
ATOM 676 N N . ASP A 1 89 ? 0.320 -7.524 -2.921 1.00 95.44 89 ASP A N 1
ATOM 677 C CA . ASP A 1 89 ? -1.059 -7.049 -3.050 1.00 95.44 89 ASP A CA 1
ATOM 678 C C . ASP A 1 89 ? -1.189 -5.677 -2.381 1.00 95.44 89 ASP A C 1
ATOM 680 O O . ASP A 1 89 ? -1.589 -5.532 -1.223 1.00 95.44 89 ASP A O 1
ATOM 684 N N . CYS A 1 90 ? -0.770 -4.647 -3.116 1.00 95.44 90 CYS A N 1
ATOM 685 C CA . CYS A 1 90 ? -0.748 -3.279 -2.618 1.00 95.44 90 CYS A CA 1
ATOM 686 C C . CYS A 1 90 ? -2.150 -2.697 -2.406 1.00 95.44 90 CYS A C 1
ATOM 688 O O . CYS A 1 90 ? -2.311 -1.869 -1.516 1.00 95.44 90 CYS A O 1
ATOM 690 N N . ALA A 1 91 ? -3.153 -3.112 -3.185 1.00 95.31 91 ALA A N 1
ATOM 691 C CA . ALA A 1 91 ? -4.513 -2.600 -3.038 1.00 95.31 91 ALA A CA 1
ATOM 692 C C . ALA A 1 91 ? -5.125 -3.077 -1.716 1.00 95.31 91 ALA A C 1
ATOM 694 O O . ALA A 1 91 ? -5.513 -2.247 -0.895 1.00 95.31 91 ALA A O 1
ATOM 695 N N . GLY A 1 92 ? -5.096 -4.393 -1.469 1.00 96.19 92 GLY A N 1
ATOM 696 C CA . GLY A 1 92 ? -5.573 -4.958 -0.209 1.00 96.19 92 GLY A CA 1
ATOM 697 C C . GLY A 1 92 ? -4.754 -4.477 0.990 1.00 96.19 92 GLY A C 1
ATOM 698 O O . GLY A 1 92 ? -5.312 -4.199 2.050 1.00 96.19 92 GLY A O 1
ATOM 699 N N . ALA A 1 93 ? -3.433 -4.323 0.833 1.00 97.62 93 ALA A N 1
ATOM 700 C CA . ALA A 1 93 ? -2.596 -3.757 1.888 1.00 97.62 93 ALA A CA 1
ATOM 701 C C . ALA A 1 93 ? -3.020 -2.323 2.242 1.00 97.62 93 ALA A C 1
ATOM 703 O O . ALA A 1 93 ? -3.146 -2.020 3.424 1.00 97.62 93 ALA A O 1
ATOM 704 N N . LEU A 1 94 ? -3.267 -1.454 1.253 1.00 97.19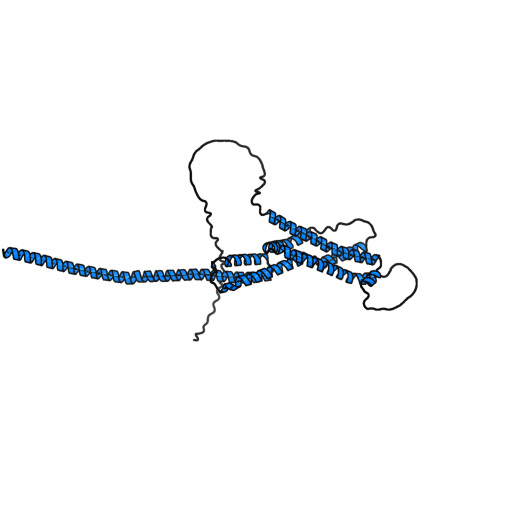 94 LEU A N 1
ATOM 705 C CA . LEU A 1 94 ? -3.721 -0.081 1.496 1.00 97.19 94 LEU A CA 1
ATOM 706 C C . LEU A 1 94 ? -5.100 -0.033 2.168 1.00 97.19 94 LEU A C 1
ATOM 708 O O . LEU A 1 94 ? -5.296 0.793 3.050 1.00 97.19 94 LEU A O 1
ATOM 712 N N . ASP A 1 95 ? -6.017 -0.942 1.831 1.00 96.75 95 ASP A N 1
ATOM 713 C CA . ASP A 1 95 ? -7.334 -1.015 2.485 1.00 96.75 95 ASP A CA 1
ATOM 714 C C . ASP A 1 95 ? -7.208 -1.360 3.976 1.00 96.75 95 ASP A C 1
ATOM 716 O O . ASP A 1 95 ? -7.760 -0.668 4.829 1.00 96.75 95 ASP A O 1
ATOM 720 N N . VAL A 1 96 ? -6.400 -2.372 4.313 1.00 97.12 96 VAL A N 1
ATOM 721 C CA . VAL A 1 96 ? -6.126 -2.727 5.717 1.00 97.12 96 VAL A CA 1
ATOM 722 C C . VAL A 1 96 ? -5.412 -1.587 6.449 1.00 97.12 96 VAL A C 1
ATOM 724 O O . VAL A 1 96 ? -5.639 -1.378 7.643 1.00 97.12 96 VAL A O 1
ATOM 727 N N . ILE A 1 97 ? -4.542 -0.850 5.749 1.00 96.25 97 ILE A N 1
ATOM 728 C CA . ILE A 1 97 ? -3.862 0.319 6.308 1.00 96.25 97 ILE A CA 1
ATOM 729 C C . ILE A 1 97 ? -4.874 1.409 6.671 1.00 96.25 97 ILE A C 1
ATOM 731 O O . ILE A 1 97 ? -4.843 1.907 7.797 1.00 96.25 97 ILE A O 1
ATOM 735 N N . ASP A 1 98 ? -5.777 1.740 5.749 1.00 95.12 98 ASP A N 1
ATOM 736 C CA . ASP A 1 98 ? -6.812 2.755 5.940 1.00 95.12 98 ASP A CA 1
ATOM 737 C C . ASP A 1 98 ? -7.778 2.353 7.071 1.00 95.12 98 ASP A C 1
ATOM 739 O O . ASP A 1 98 ? -8.087 3.167 7.944 1.00 95.12 98 ASP A O 1
ATOM 743 N N . ASP A 1 99 ? -8.190 1.082 7.134 1.00 94.62 99 ASP A N 1
ATOM 744 C CA . ASP A 1 99 ? -9.050 0.548 8.200 1.00 94.62 99 ASP A CA 1
ATOM 745 C C . ASP A 1 99 ? -8.400 0.655 9.585 1.00 94.62 99 ASP A C 1
ATOM 747 O O . ASP A 1 99 ? -9.031 1.088 10.555 1.00 94.62 99 ASP A O 1
ATOM 751 N N . LEU A 1 100 ? -7.121 0.282 9.694 1.00 93.56 100 LEU A N 1
ATOM 752 C CA . LEU A 1 100 ? -6.371 0.402 10.943 1.00 93.56 100 LEU A CA 1
ATOM 753 C C . LEU A 1 100 ? -6.147 1.864 11.330 1.00 93.56 100 LEU A C 1
ATOM 755 O O . LEU A 1 100 ? -6.241 2.190 12.512 1.00 93.56 100 LEU A O 1
ATOM 759 N N . GLN A 1 101 ? -5.892 2.748 10.365 1.00 92.19 101 GLN A N 1
ATOM 760 C CA . GLN A 1 101 ? -5.740 4.180 10.615 1.00 92.19 101 GLN A CA 1
ATOM 761 C C . GLN A 1 101 ? -7.043 4.791 11.148 1.00 92.19 101 GLN A C 1
ATOM 763 O O . GLN A 1 101 ? -7.023 5.449 12.187 1.00 92.19 101 GLN A O 1
ATOM 768 N N . ASN A 1 102 ? -8.182 4.482 10.521 1.00 91.88 102 ASN A N 1
ATOM 769 C CA . ASN A 1 102 ? -9.506 4.918 10.974 1.00 91.88 102 ASN A CA 1
ATOM 770 C C . ASN A 1 102 ? -9.820 4.436 12.400 1.00 91.88 102 ASN A C 1
ATOM 772 O O . ASN A 1 102 ? -10.374 5.180 13.212 1.00 91.88 102 ASN A O 1
ATOM 776 N N . LEU A 1 103 ? -9.439 3.199 12.730 1.00 90.88 103 LEU A N 1
ATOM 777 C CA . LEU A 1 103 ? -9.623 2.647 14.070 1.00 90.88 103 LEU A CA 1
ATOM 778 C C . LEU A 1 103 ? -8.725 3.331 15.116 1.00 90.88 103 LEU A C 1
ATOM 780 O O . LEU A 1 103 ? -9.168 3.555 16.238 1.00 90.88 103 LEU A O 1
ATOM 784 N N . ILE A 1 104 ? -7.486 3.687 14.761 1.00 88.31 104 ILE A N 1
ATOM 785 C CA . ILE A 1 104 ? -6.558 4.437 15.631 1.00 88.31 104 ILE A CA 1
ATOM 786 C C . ILE A 1 104 ? -7.040 5.867 15.866 1.00 88.31 104 ILE A C 1
ATOM 788 O O . ILE A 1 104 ? -6.855 6.403 16.958 1.00 88.31 104 ILE A O 1
ATOM 792 N N . ASP A 1 105 ? -7.632 6.488 14.849 1.00 86.50 105 ASP A N 1
ATOM 793 C CA . ASP A 1 105 ? -8.166 7.845 14.951 1.00 86.50 105 ASP A CA 1
ATOM 794 C C . ASP A 1 105 ? -9.499 7.883 15.723 1.00 86.50 105 ASP A C 1
ATOM 796 O O . ASP A 1 105 ? -9.927 8.942 16.186 1.00 86.50 105 ASP A O 1
ATOM 800 N N . THR A 1 106 ? -10.119 6.720 15.940 1.00 85.12 106 THR A N 1
ATOM 801 C CA . THR A 1 106 ? -11.258 6.550 16.844 1.00 85.12 106 THR A CA 1
ATOM 802 C C . THR A 1 106 ? -10.778 6.433 18.302 1.00 85.12 106 THR A C 1
ATOM 804 O O . THR A 1 106 ? -9.829 5.717 18.614 1.00 85.12 106 THR A O 1
ATOM 807 N N . ASP A 1 107 ? -11.481 7.075 19.244 1.00 78.25 107 ASP A N 1
ATOM 808 C CA . ASP A 1 107 ? -11.150 7.081 20.688 1.00 78.25 107 ASP A CA 1
ATOM 809 C C . ASP A 1 107 ? -11.299 5.698 21.373 1.00 78.25 107 ASP A C 1
ATOM 811 O O . ASP A 1 107 ? -11.011 5.505 22.555 1.00 78.25 107 ASP A O 1
ATOM 815 N N . GLU A 1 108 ? -11.715 4.677 20.622 1.00 77.38 108 GLU A N 1
ATOM 816 C CA . GLU A 1 108 ? -11.849 3.297 21.089 1.00 77.38 108 GLU A CA 1
ATOM 817 C C . GLU A 1 108 ? -10.518 2.683 21.544 1.00 77.38 108 GLU A C 1
ATOM 819 O O . GLU A 1 108 ? -10.512 1.768 22.373 1.00 77.38 108 GLU A O 1
ATOM 824 N N . LEU A 1 109 ? -9.388 3.193 21.057 1.00 76.56 109 LEU A N 1
ATOM 825 C CA . LEU A 1 109 ? -8.054 2.691 21.386 1.00 76.56 109 LEU A CA 1
ATOM 826 C C . LEU A 1 109 ? -7.289 3.565 22.393 1.00 76.56 109 LEU A C 1
ATOM 828 O O . LEU A 1 109 ? -6.160 3.227 22.766 1.00 76.56 109 LEU A O 1
ATOM 832 N N . ALA A 1 110 ? -7.884 4.662 22.870 1.00 74.25 110 ALA A N 1
ATOM 833 C CA . ALA A 1 110 ? -7.218 5.576 23.787 1.00 74.25 110 ALA A CA 1
ATOM 834 C C . ALA A 1 110 ? -6.845 4.901 25.120 1.00 74.25 110 ALA A C 1
ATOM 836 O O . ALA A 1 110 ? -7.605 4.131 25.707 1.00 74.25 110 ALA A O 1
ATOM 837 N N . GLY A 1 111 ? -5.629 5.182 25.597 1.00 75.81 111 GLY A N 1
ATOM 838 C CA . GLY A 1 111 ? -5.089 4.633 26.846 1.00 75.81 111 GLY A CA 1
ATOM 839 C C . GLY A 1 111 ? -4.497 3.219 26.750 1.00 75.81 111 GLY A C 1
ATOM 840 O O . GLY A 1 111 ? -3.874 2.767 27.711 1.00 75.81 111 GLY A O 1
ATOM 841 N N . LEU A 1 112 ? -4.613 2.527 25.608 1.00 82.94 112 LEU A N 1
ATOM 842 C CA . LEU A 1 112 ? -4.016 1.201 25.412 1.00 82.94 112 LEU A CA 1
ATOM 843 C C . LEU A 1 112 ? -2.547 1.300 24.980 1.00 82.94 112 LEU A C 1
ATOM 845 O O . LEU A 1 112 ? -2.218 1.599 23.832 1.00 82.94 112 LEU A O 1
ATOM 849 N N . TYR A 1 113 ? -1.634 0.991 25.904 1.00 82.94 113 TYR A N 1
ATOM 850 C CA . TYR A 1 113 ? -0.192 1.106 25.660 1.00 82.94 113 TYR A CA 1
ATOM 851 C C . TYR A 1 113 ? 0.333 0.163 24.563 1.00 82.94 113 TYR A C 1
ATOM 853 O O . TYR A 1 113 ? 1.289 0.498 23.864 1.00 82.94 113 TYR A O 1
ATOM 861 N N . CYS A 1 114 ? -0.305 -0.996 24.368 1.00 82.12 114 CYS A N 1
ATOM 862 C CA . CYS A 1 114 ? 0.079 -1.974 23.346 1.00 82.12 114 CYS A CA 1
ATOM 863 C C . CYS A 1 114 ? 0.004 -1.428 21.909 1.00 82.12 114 CYS A C 1
ATOM 865 O O . CYS A 1 114 ? 0.644 -1.987 21.021 1.00 82.12 114 CYS A O 1
ATOM 867 N N . PHE A 1 115 ? -0.712 -0.322 21.680 1.00 83.75 115 PHE A N 1
ATOM 868 C CA . PHE A 1 115 ? -0.913 0.260 20.350 1.00 83.75 115 PHE A CA 1
ATOM 869 C C . PHE A 1 115 ? -0.104 1.513 20.065 1.00 83.75 115 PHE A C 1
ATOM 871 O O . PHE A 1 115 ? -0.157 2.045 18.958 1.00 83.75 115 PHE A O 1
ATOM 878 N N . ARG A 1 116 ? 0.743 1.920 21.013 1.00 85.12 116 ARG A N 1
ATOM 879 C CA . ARG A 1 116 ? 1.613 3.089 20.873 1.00 85.12 116 ARG A CA 1
ATOM 880 C C . ARG A 1 116 ? 2.461 3.065 19.595 1.00 85.12 116 ARG A C 1
ATOM 882 O O . ARG A 1 116 ? 2.680 4.111 19.002 1.00 85.12 116 ARG A O 1
ATOM 889 N N . HIS A 1 117 ? 2.920 1.884 19.181 1.00 87.81 117 HIS A N 1
ATOM 890 C CA . HIS A 1 117 ? 3.801 1.707 18.021 1.00 87.81 117 HIS A CA 1
ATOM 891 C C . HIS A 1 117 ? 3.069 1.329 16.733 1.00 87.81 117 HIS A C 1
ATOM 893 O O . HIS A 1 117 ? 3.720 1.127 15.712 1.00 87.81 117 HIS A O 1
ATOM 899 N N . ILE A 1 118 ? 1.739 1.194 16.750 1.00 90.50 118 ILE A N 1
ATOM 900 C CA . ILE A 1 118 ? 1.017 0.765 15.548 1.00 90.50 118 ILE A CA 1
ATOM 901 C C . ILE A 1 118 ? 1.122 1.813 14.453 1.00 90.50 118 ILE A C 1
ATOM 903 O O . ILE A 1 118 ? 1.366 1.444 13.314 1.00 90.50 118 ILE A O 1
ATOM 907 N N . ARG A 1 119 ? 1.016 3.103 14.784 1.00 90.88 119 ARG A N 1
ATOM 908 C CA . ARG A 1 119 ? 1.149 4.175 13.790 1.00 90.88 119 ARG A CA 1
ATOM 909 C C . ARG A 1 119 ? 2.521 4.151 13.101 1.00 90.88 119 ARG A C 1
ATOM 911 O O . ARG A 1 119 ? 2.594 4.306 11.887 1.00 90.88 119 ARG A O 1
ATOM 918 N N . ASP A 1 120 ? 3.585 3.858 13.849 1.00 92.69 120 ASP A N 1
ATOM 919 C CA . ASP A 1 120 ? 4.940 3.713 13.297 1.00 92.69 120 ASP A CA 1
ATOM 920 C C . ASP A 1 120 ? 5.063 2.459 12.411 1.00 92.69 120 ASP A C 1
ATOM 922 O O . ASP A 1 120 ? 5.631 2.507 11.317 1.00 92.69 120 ASP A O 1
ATOM 926 N N . GLN A 1 121 ? 4.499 1.327 12.858 1.00 93.06 121 GLN A N 1
ATOM 927 C CA . GLN A 1 121 ? 4.445 0.091 12.065 1.00 93.06 121 GLN A CA 1
ATOM 928 C C . GLN A 1 121 ? 3.655 0.293 10.770 1.00 93.06 121 GLN A C 1
ATOM 930 O O . GLN A 1 121 ? 4.053 -0.208 9.719 1.00 93.06 121 GLN A O 1
ATOM 935 N N . LEU A 1 122 ? 2.566 1.055 10.844 1.00 95.38 122 LEU A N 1
ATOM 936 C CA . LEU A 1 122 ? 1.710 1.371 9.718 1.00 95.38 122 LEU A CA 1
ATOM 937 C C . LEU A 1 122 ? 2.427 2.254 8.700 1.00 95.38 122 LEU A C 1
ATOM 939 O O . LEU A 1 122 ? 2.416 1.937 7.514 1.00 95.38 122 LEU A O 1
ATOM 943 N N . GLY A 1 123 ? 3.131 3.287 9.171 1.00 95.25 123 GLY A N 1
ATOM 944 C CA . GLY A 1 123 ? 3.998 4.115 8.333 1.00 95.25 123 GLY A CA 1
ATOM 945 C C . GLY A 1 123 ? 5.084 3.292 7.636 1.00 95.25 123 GLY A C 1
ATOM 946 O O . GLY A 1 123 ? 5.243 3.382 6.425 1.00 95.25 123 GLY A O 1
ATOM 947 N N . THR A 1 124 ? 5.749 2.392 8.367 1.00 96.12 124 THR A N 1
ATOM 948 C CA . THR A 1 124 ? 6.776 1.498 7.796 1.00 96.12 124 THR A CA 1
ATOM 949 C C . THR A 1 124 ? 6.192 0.558 6.731 1.00 96.12 124 THR A C 1
ATOM 951 O O . THR A 1 124 ? 6.814 0.294 5.698 1.00 96.12 124 THR A O 1
ATOM 954 N N . SER A 1 125 ? 4.980 0.047 6.965 1.00 96.12 125 SER A N 1
ATOM 955 C CA . SER A 1 125 ? 4.264 -0.786 5.997 1.00 96.12 125 SER A CA 1
ATOM 956 C C . SER A 1 125 ? 3.853 0.016 4.763 1.00 96.12 125 SER A C 1
ATOM 958 O O . SER A 1 125 ? 4.021 -0.468 3.647 1.00 96.12 125 SER A O 1
ATOM 960 N N . LEU A 1 126 ? 3.374 1.249 4.937 1.00 97.19 126 LEU A N 1
ATOM 961 C CA . LEU A 1 126 ? 3.028 2.156 3.844 1.00 97.19 126 LEU A CA 1
ATOM 962 C C . LEU A 1 126 ? 4.255 2.507 2.992 1.00 97.19 126 LEU A C 1
ATOM 964 O O . LEU A 1 126 ? 4.175 2.503 1.765 1.00 97.19 126 LEU A O 1
ATOM 968 N N . ASP A 1 127 ? 5.405 2.756 3.617 1.00 97.25 127 ASP A N 1
ATOM 969 C CA . ASP A 1 127 ? 6.670 2.977 2.910 1.00 97.25 127 ASP A CA 1
ATOM 970 C C . ASP A 1 127 ? 7.093 1.738 2.110 1.00 97.25 127 ASP A C 1
ATOM 972 O O . ASP A 1 127 ? 7.515 1.853 0.956 1.00 97.25 127 ASP A O 1
ATOM 976 N N . SER A 1 128 ? 6.905 0.543 2.679 1.00 97.44 128 SER A N 1
ATOM 977 C CA . SER A 1 128 ? 7.162 -0.730 1.992 1.00 97.44 128 SER A CA 1
ATOM 978 C C . SER A 1 128 ? 6.236 -0.917 0.785 1.00 97.44 128 SER A C 1
ATOM 980 O O . SER A 1 128 ? 6.710 -1.224 -0.307 1.00 97.44 128 SER A O 1
ATOM 982 N N . VAL A 1 129 ? 4.932 -0.657 0.941 1.00 97.62 129 VAL A N 1
ATOM 983 C CA . VAL A 1 129 ? 3.948 -0.689 -0.155 1.00 97.62 129 VAL A CA 1
ATOM 984 C C . VAL A 1 129 ? 4.323 0.310 -1.247 1.00 97.62 129 VAL A C 1
ATOM 986 O O . VAL A 1 129 ? 4.357 -0.048 -2.421 1.00 97.62 129 VAL A O 1
ATOM 989 N N . ASN A 1 130 ? 4.674 1.543 -0.880 1.00 97.31 130 ASN A N 1
ATOM 990 C CA . ASN A 1 130 ? 5.098 2.562 -1.837 1.00 97.31 130 ASN A CA 1
ATOM 991 C C . ASN A 1 130 ? 6.367 2.151 -2.591 1.00 97.31 130 ASN A C 1
ATOM 993 O O . ASN A 1 130 ? 6.466 2.406 -3.792 1.00 97.31 130 ASN A O 1
ATOM 997 N N . SER A 1 131 ? 7.322 1.501 -1.922 1.00 97.38 131 SER A N 1
ATOM 998 C CA . SER A 1 131 ? 8.526 0.959 -2.558 1.00 97.38 131 SER A CA 1
ATOM 999 C C . SER A 1 131 ? 8.190 -0.147 -3.565 1.00 97.38 131 SER A C 1
ATOM 1001 O O . SER A 1 131 ? 8.683 -0.107 -4.694 1.00 97.38 131 SER A O 1
ATOM 1003 N N . ILE A 1 132 ? 7.292 -1.072 -3.205 1.00 97.19 132 ILE A N 1
ATOM 1004 C CA . ILE A 1 132 ? 6.817 -2.146 -4.091 1.00 97.19 132 ILE A CA 1
ATOM 1005 C C . ILE A 1 132 ? 6.089 -1.560 -5.305 1.00 97.19 132 ILE A C 1
ATOM 1007 O O . ILE A 1 132 ? 6.465 -1.862 -6.433 1.00 97.19 132 ILE A O 1
ATOM 1011 N N . LEU A 1 133 ? 5.118 -0.663 -5.099 1.00 97.12 133 LEU A N 1
ATOM 1012 C CA . LEU A 1 133 ? 4.381 0.008 -6.179 1.00 97.12 133 LEU A CA 1
ATOM 1013 C C . LEU A 1 133 ? 5.318 0.723 -7.153 1.00 97.12 133 LEU A C 1
ATOM 1015 O O . LEU A 1 133 ? 5.168 0.627 -8.369 1.00 97.12 133 LEU A O 1
ATOM 1019 N N . SER A 1 134 ? 6.301 1.431 -6.603 1.00 97.00 134 SER A N 1
ATOM 1020 C CA . SER A 1 134 ? 7.317 2.151 -7.362 1.00 97.00 134 SER A CA 1
ATOM 1021 C C . SER A 1 134 ? 8.148 1.201 -8.233 1.00 97.00 134 SER A C 1
ATOM 1023 O O . SER A 1 134 ? 8.352 1.470 -9.418 1.00 97.00 134 SER A O 1
ATOM 1025 N N . ALA A 1 135 ? 8.608 0.084 -7.664 1.00 96.38 135 ALA A N 1
ATOM 1026 C CA . ALA A 1 135 ? 9.401 -0.915 -8.372 1.00 96.38 135 ALA A CA 1
ATOM 1027 C C . ALA A 1 135 ? 8.585 -1.655 -9.442 1.00 96.38 135 ALA A C 1
ATOM 1029 O O . ALA A 1 135 ? 9.042 -1.775 -10.578 1.00 96.38 135 ALA A O 1
ATOM 1030 N N . GLU A 1 136 ? 7.374 -2.104 -9.109 1.00 95.62 136 GLU A N 1
ATOM 1031 C CA . GLU A 1 136 ? 6.489 -2.818 -10.033 1.00 95.62 136 GLU A CA 1
ATOM 1032 C C . GLU A 1 136 ? 6.032 -1.930 -11.188 1.00 95.62 136 GLU A C 1
ATOM 1034 O O . GLU A 1 136 ? 6.028 -2.375 -12.335 1.00 95.62 136 GLU A O 1
ATOM 1039 N N . PHE A 1 137 ? 5.745 -0.650 -10.932 1.00 96.56 137 PHE A N 1
ATOM 1040 C CA . PHE A 1 137 ? 5.414 0.292 -12.000 1.00 96.56 137 PHE A CA 1
ATOM 1041 C C . PHE A 1 137 ? 6.565 0.433 -12.993 1.00 96.56 137 PHE A C 1
ATOM 1043 O O . PHE A 1 137 ? 6.358 0.319 -14.199 1.00 96.56 137 PHE A O 1
ATOM 1050 N N . VAL A 1 138 ? 7.790 0.655 -12.505 1.00 95.88 138 VAL A N 1
ATOM 1051 C CA . VAL A 1 138 ? 8.960 0.788 -13.382 1.00 95.88 138 VAL A CA 1
ATOM 1052 C C . VAL A 1 138 ? 9.222 -0.512 -14.139 1.00 95.88 138 VAL A C 1
ATOM 1054 O O . VAL A 1 138 ? 9.464 -0.466 -15.343 1.00 95.88 138 VAL A O 1
ATOM 1057 N N . ARG A 1 139 ? 9.120 -1.665 -13.470 1.00 93.25 139 ARG A N 1
ATOM 1058 C CA . ARG A 1 139 ? 9.292 -2.988 -14.083 1.00 93.25 139 ARG A CA 1
ATOM 1059 C C . ARG A 1 139 ? 8.271 -3.248 -15.194 1.00 93.25 139 ARG A C 1
ATOM 1061 O O . ARG A 1 139 ? 8.636 -3.800 -16.222 1.00 93.25 139 ARG A O 1
ATOM 1068 N N . ALA A 1 140 ? 7.013 -2.860 -14.990 1.00 92.62 140 ALA A N 1
ATOM 1069 C CA . ALA A 1 140 ? 5.944 -3.046 -15.968 1.00 92.62 140 ALA A CA 1
ATOM 1070 C C . ALA A 1 140 ? 6.005 -2.031 -17.122 1.00 92.62 140 ALA A C 1
ATOM 1072 O O . ALA A 1 140 ? 5.644 -2.364 -18.248 1.00 92.62 140 ALA A O 1
ATOM 1073 N N . ALA A 1 141 ? 6.439 -0.796 -16.852 1.00 92.50 141 ALA A N 1
ATOM 1074 C CA . ALA A 1 141 ? 6.454 0.289 -17.831 1.00 92.50 141 ALA A CA 1
ATOM 1075 C C . ALA A 1 141 ? 7.693 0.279 -18.743 1.00 92.50 141 ALA A C 1
ATOM 1077 O O . ALA A 1 141 ? 7.604 0.715 -19.891 1.00 92.50 141 ALA A O 1
ATOM 1078 N N . VAL A 1 142 ? 8.846 -0.182 -18.249 1.00 91.75 142 VAL A N 1
ATOM 1079 C CA . VAL A 1 142 ? 10.096 -0.241 -19.023 1.00 91.75 142 VAL A CA 1
ATOM 1080 C C . VAL A 1 142 ? 10.082 -1.470 -19.952 1.00 91.75 142 VAL A C 1
ATOM 1082 O O . VAL A 1 142 ? 9.726 -2.554 -19.493 1.00 91.75 142 VAL A O 1
ATOM 1085 N N . PRO A 1 143 ? 10.476 -1.342 -21.238 1.00 82.75 143 PRO A N 1
ATOM 1086 C CA . PRO A 1 143 ? 10.540 -2.485 -22.150 1.00 82.75 143 PRO A CA 1
ATOM 1087 C C . PRO A 1 143 ? 11.523 -3.552 -21.648 1.00 82.75 143 PRO A C 1
ATOM 1089 O O . PRO A 1 143 ? 12.625 -3.216 -21.211 1.00 82.75 143 PRO A O 1
ATOM 1092 N N . ASP A 1 144 ? 11.152 -4.832 -21.746 1.00 79.56 144 ASP A N 1
ATOM 1093 C CA . ASP A 1 144 ? 12.073 -5.938 -21.453 1.00 79.56 144 ASP A CA 1
ATOM 1094 C C . ASP A 1 144 ? 13.198 -5.996 -22.504 1.00 79.56 144 ASP A C 1
ATOM 1096 O O . ASP A 1 144 ? 12.983 -5.718 -23.683 1.00 79.56 144 ASP A O 1
ATOM 1100 N N . GLY A 1 145 ? 14.403 -6.414 -22.110 1.00 72.88 145 GLY A N 1
ATOM 1101 C CA . GLY A 1 145 ? 15.541 -6.540 -23.029 1.00 72.88 145 GLY A CA 1
ATOM 1102 C C . GLY A 1 145 ? 15.230 -7.457 -24.215 1.00 72.88 145 GLY A C 1
ATOM 1103 O O . GLY A 1 145 ? 15.606 -7.167 -25.344 1.00 72.88 145 GLY A O 1
ATOM 1104 N N . LYS A 1 146 ? 14.412 -8.493 -23.994 1.00 72.25 146 LYS A N 1
ATOM 1105 C CA . LYS A 1 146 ? 13.981 -9.429 -25.042 1.00 72.25 146 LYS A CA 1
ATOM 1106 C C . LYS A 1 146 ? 13.172 -8.768 -26.160 1.00 72.25 146 LYS A C 1
ATOM 1108 O O . LYS A 1 146 ? 13.299 -9.180 -27.312 1.00 72.25 146 LYS A O 1
ATOM 1113 N N . THR A 1 147 ? 12.337 -7.772 -25.846 1.00 70.25 147 THR A N 1
ATOM 1114 C CA . THR A 1 147 ? 11.539 -7.070 -26.868 1.00 70.25 147 THR A CA 1
ATOM 1115 C C . THR A 1 147 ? 12.427 -6.152 -27.702 1.00 70.25 147 THR A C 1
ATOM 1117 O O . THR A 1 147 ? 12.282 -6.085 -28.924 1.00 70.25 147 THR A O 1
ATOM 1120 N N . VAL A 1 148 ? 13.410 -5.519 -27.057 1.00 71.00 148 VAL A N 1
ATOM 1121 C CA . VAL A 1 148 ? 14.436 -4.703 -27.713 1.00 71.00 148 VAL A CA 1
ATOM 1122 C C . VAL A 1 148 ? 15.301 -5.572 -28.632 1.00 71.00 148 VAL A C 1
ATOM 1124 O O . VAL A 1 148 ? 15.460 -5.241 -29.808 1.00 71.00 148 VAL A O 1
ATOM 1127 N N . ASP A 1 149 ? 15.781 -6.716 -28.146 1.00 70.69 149 ASP A N 1
ATOM 1128 C CA . ASP A 1 149 ? 16.641 -7.637 -28.896 1.00 70.69 149 ASP A CA 1
ATOM 1129 C C . ASP A 1 149 ? 15.924 -8.222 -30.118 1.00 70.69 149 ASP A C 1
ATOM 1131 O O . ASP A 1 149 ? 16.459 -8.198 -31.228 1.00 70.69 149 ASP A O 1
ATOM 1135 N N . ALA A 1 150 ? 14.678 -8.684 -29.955 1.00 70.25 150 ALA A N 1
ATOM 1136 C CA . ALA A 1 150 ? 13.870 -9.202 -31.059 1.00 70.25 150 ALA A CA 1
ATOM 1137 C C . ALA A 1 150 ? 13.674 -8.152 -32.167 1.00 70.25 150 ALA A C 1
ATOM 1139 O O . ALA A 1 150 ? 13.753 -8.468 -33.361 1.00 70.25 150 ALA A O 1
ATOM 1140 N N . MET A 1 151 ? 13.478 -6.887 -31.787 1.00 66.88 151 MET A N 1
ATOM 1141 C CA . MET A 1 151 ? 13.280 -5.809 -32.749 1.00 66.88 151 MET A CA 1
ATOM 1142 C C . MET A 1 151 ? 14.584 -5.395 -33.441 1.00 66.88 151 MET A C 1
ATOM 1144 O O . MET A 1 151 ? 14.576 -5.185 -34.656 1.00 66.88 151 MET A O 1
ATOM 1148 N N . VAL A 1 152 ? 15.711 -5.371 -32.723 1.00 68.88 152 VAL A N 1
ATOM 1149 C CA . VAL A 1 152 ? 17.051 -5.142 -33.296 1.00 68.88 152 VAL A CA 1
ATOM 1150 C C . VAL A 1 152 ? 17.429 -6.253 -34.284 1.00 68.88 152 VAL A C 1
ATOM 1152 O O . VAL A 1 152 ? 17.888 -5.967 -35.391 1.00 68.88 152 VAL A O 1
ATOM 1155 N N . LEU A 1 153 ? 17.164 -7.522 -33.954 1.00 66.56 153 LEU A N 1
ATOM 1156 C CA . LEU A 1 153 ? 17.359 -8.641 -34.883 1.00 66.56 153 LEU A CA 1
ATOM 1157 C C . LEU A 1 153 ? 16.496 -8.495 -36.145 1.00 66.56 153 LEU A C 1
ATOM 1159 O O . LEU A 1 153 ? 16.963 -8.768 -37.254 1.00 66.56 153 LEU A O 1
ATOM 1163 N N . SER A 1 154 ? 15.252 -8.028 -36.003 1.00 64.38 154 SER A N 1
ATOM 1164 C CA . SER A 1 154 ? 14.352 -7.830 -37.142 1.00 64.38 154 SER A CA 1
ATOM 1165 C C . SER A 1 154 ? 14.835 -6.732 -38.100 1.00 64.38 154 SER A C 1
ATOM 1167 O O . SER A 1 154 ? 14.757 -6.905 -39.319 1.00 64.38 154 SER A O 1
ATOM 1169 N N . THR A 1 155 ? 15.394 -5.628 -37.590 1.00 60.28 155 THR A N 1
ATOM 1170 C CA . THR A 1 155 ? 15.872 -4.514 -38.422 1.00 60.28 155 THR A CA 1
ATOM 1171 C C . THR A 1 155 ? 17.193 -4.832 -39.115 1.00 60.28 155 THR A C 1
ATOM 1173 O O . THR A 1 155 ? 17.372 -4.451 -40.275 1.00 60.28 155 THR A O 1
ATOM 1176 N N . VAL A 1 156 ? 18.070 -5.614 -38.478 1.00 60.19 156 VAL A N 1
ATOM 1177 C CA . VAL A 1 156 ? 19.297 -6.141 -39.102 1.00 60.19 156 VAL A CA 1
ATOM 1178 C C . VAL A 1 156 ? 18.970 -7.165 -40.204 1.00 60.19 156 VAL A C 1
ATOM 1180 O O . VAL A 1 156 ? 19.554 -7.118 -41.290 1.00 60.19 156 VAL A O 1
ATOM 1183 N N . LYS A 1 157 ? 17.982 -8.045 -39.984 1.00 57.72 157 LYS A N 1
ATOM 1184 C CA . LYS A 1 157 ? 17.553 -9.073 -40.956 1.00 57.72 157 LYS A CA 1
ATOM 1185 C C . LYS A 1 157 ? 16.794 -8.499 -42.163 1.00 57.72 157 LYS A C 1
ATOM 1187 O O . LYS A 1 157 ? 16.956 -8.982 -43.283 1.00 57.72 157 LYS A O 1
ATOM 1192 N N . ARG A 1 158 ? 15.986 -7.449 -41.972 1.00 53.69 158 ARG A N 1
ATOM 1193 C CA . ARG A 1 158 ? 15.212 -6.798 -43.052 1.00 53.69 158 ARG A CA 1
ATOM 1194 C C . ARG A 1 158 ? 16.102 -5.998 -44.018 1.00 53.69 158 ARG A C 1
ATOM 1196 O O . ARG A 1 158 ? 15.807 -5.920 -45.207 1.00 53.69 158 ARG A O 1
ATOM 1203 N N . LYS A 1 159 ? 17.224 -5.453 -43.527 1.00 52.06 159 LYS A N 1
ATOM 1204 C CA . LYS A 1 159 ? 18.185 -4.668 -44.329 1.00 52.06 159 LYS A CA 1
ATOM 1205 C C . LYS A 1 159 ? 19.249 -5.502 -45.044 1.00 52.06 159 LYS A C 1
ATOM 1207 O O . LYS A 1 159 ? 19.800 -5.041 -46.031 1.00 52.06 159 LYS A O 1
ATOM 1212 N N . THR A 1 160 ? 19.500 -6.733 -44.600 1.00 47.50 160 THR A N 1
ATOM 1213 C CA . THR A 1 160 ? 20.352 -7.699 -45.322 1.00 47.50 160 THR A CA 1
ATOM 1214 C C . THR A 1 160 ? 19.624 -8.407 -46.469 1.00 47.50 160 THR A C 1
ATOM 1216 O O . THR A 1 160 ? 20.272 -9.045 -47.290 1.00 47.50 160 THR A O 1
ATOM 1219 N N . SER A 1 161 ? 18.293 -8.292 -46.548 1.00 44.38 161 SER A N 1
ATOM 1220 C CA . SER A 1 161 ? 17.452 -9.002 -47.525 1.00 44.38 161 SER A CA 1
ATOM 1221 C C . SER A 1 161 ? 16.761 -8.108 -48.562 1.00 44.38 161 SER A C 1
ATOM 1223 O O . SER A 1 161 ? 16.137 -8.643 -49.474 1.00 44.38 161 SER A O 1
ATOM 1225 N N . THR A 1 162 ? 16.880 -6.775 -48.481 1.00 39.03 162 THR A N 1
ATOM 1226 C CA . THR A 1 162 ? 16.125 -5.869 -49.368 1.00 39.03 162 THR A CA 1
ATOM 1227 C C . THR A 1 162 ? 17.022 -4.788 -49.980 1.00 39.03 162 THR A C 1
ATOM 1229 O O . THR A 1 162 ? 17.501 -3.923 -49.242 1.00 39.03 162 THR A O 1
ATOM 1232 N N . PRO A 1 163 ? 17.240 -4.775 -51.311 1.00 40.00 163 PRO A N 1
ATOM 1233 C CA . PRO A 1 163 ? 17.808 -3.619 -51.983 1.00 40.00 163 PRO A CA 1
ATOM 1234 C C . PRO A 1 163 ? 16.764 -2.497 -52.017 1.00 40.00 163 PRO A C 1
ATOM 1236 O O . PRO A 1 163 ? 15.603 -2.719 -52.351 1.00 40.00 163 PRO A O 1
ATOM 1239 N N . LEU A 1 164 ? 17.217 -1.308 -51.625 1.00 47.88 164 LEU A N 1
ATOM 1240 C CA . LEU A 1 164 ? 16.623 0.020 -51.781 1.00 47.88 164 LEU A CA 1
ATOM 1241 C C . LEU A 1 164 ? 15.324 0.073 -52.619 1.00 47.88 164 LEU A C 1
ATOM 1243 O O . LEU A 1 164 ? 15.368 0.323 -53.821 1.00 47.88 164 LEU A O 1
ATOM 1247 N N . ASN A 1 165 ? 14.158 -0.086 -51.990 1.00 38.34 165 ASN A N 1
ATOM 1248 C CA . ASN A 1 165 ? 12.948 0.545 -52.506 1.00 38.34 165 ASN A CA 1
ATOM 1249 C C . ASN A 1 165 ? 11.992 0.900 -51.368 1.00 38.34 165 ASN A C 1
ATOM 1251 O O . ASN A 1 165 ? 11.737 0.095 -50.473 1.00 38.34 165 ASN A O 1
ATOM 1255 N N . GLY A 1 166 ? 11.536 2.150 -51.383 1.00 46.94 166 GLY A N 1
ATOM 1256 C CA . GLY A 1 166 ? 10.731 2.744 -50.329 1.00 46.94 166 GLY A CA 1
ATOM 1257 C C . GLY A 1 166 ? 9.354 2.104 -50.251 1.00 46.94 166 GLY A C 1
ATOM 1258 O O . GLY A 1 166 ? 8.574 2.145 -51.197 1.00 46.94 166 GLY A O 1
ATOM 1259 N N . THR A 1 167 ? 9.046 1.528 -49.101 1.00 39.12 167 THR A N 1
ATOM 1260 C CA . THR A 1 167 ? 7.691 1.498 -48.555 1.00 39.12 167 THR A CA 1
ATOM 1261 C C . THR A 1 167 ? 7.847 1.230 -47.070 1.00 39.12 167 THR A C 1
ATOM 1263 O O . THR A 1 167 ? 8.234 0.147 -46.634 1.00 39.12 167 THR A O 1
ATOM 1266 N N . GLU A 1 168 ? 7.668 2.295 -46.302 1.00 39.62 168 GLU A N 1
ATOM 1267 C CA . GLU A 1 168 ? 7.719 2.309 -44.849 1.00 39.62 168 GLU A CA 1
ATOM 1268 C C . GLU A 1 168 ? 6.558 1.448 -44.349 1.00 39.62 168 GLU A C 1
ATOM 1270 O O . GLU A 1 168 ? 5.413 1.886 -44.303 1.00 39.62 168 GLU A O 1
ATOM 1275 N N . HIS A 1 169 ? 6.831 0.172 -44.075 1.00 37.47 169 HIS A N 1
ATOM 1276 C CA . HIS A 1 169 ? 5.856 -0.698 -43.439 1.00 37.47 169 HIS A CA 1
ATOM 1277 C C . HIS A 1 169 ? 5.749 -0.247 -41.982 1.00 37.47 169 HIS A C 1
ATOM 1279 O O . HIS A 1 169 ? 6.652 -0.513 -41.182 1.00 37.47 169 HIS A O 1
ATOM 1285 N N . GLU A 1 170 ? 4.690 0.512 -41.688 1.00 38.91 170 GLU A N 1
ATOM 1286 C CA . GLU A 1 170 ? 4.283 0.889 -40.340 1.00 38.91 170 GLU A CA 1
ATOM 1287 C C . GLU A 1 170 ? 4.357 -0.347 -39.445 1.00 38.91 170 GLU A C 1
ATOM 1289 O O . GLU A 1 170 ? 3.705 -1.365 -39.682 1.00 38.91 170 GLU A O 1
ATOM 1294 N N . VAL A 1 171 ? 5.217 -0.265 -38.432 1.00 43.34 171 VAL A N 1
ATOM 1295 C CA . VAL A 1 171 ? 5.269 -1.232 -37.342 1.00 43.34 171 VAL A CA 1
ATOM 1296 C C . VAL A 1 171 ? 3.957 -1.058 -36.589 1.00 43.34 171 VAL A C 1
ATOM 1298 O O . VAL A 1 171 ? 3.847 -0.191 -35.723 1.00 43.34 171 VAL A O 1
ATOM 1301 N N . ASN A 1 172 ? 2.943 -1.819 -36.998 1.00 44.00 172 ASN A N 1
ATOM 1302 C CA . ASN A 1 172 ? 1.692 -1.957 -36.277 1.00 44.00 172 ASN A CA 1
ATOM 1303 C C . ASN A 1 172 ? 2.060 -2.581 -34.929 1.00 44.00 172 ASN A C 1
ATOM 1305 O O . ASN A 1 172 ? 2.360 -3.772 -34.852 1.00 44.00 172 ASN A O 1
ATOM 1309 N N . VAL A 1 173 ? 2.213 -1.738 -33.907 1.00 54.66 173 VAL A N 1
ATOM 1310 C CA . VAL A 1 173 ? 2.339 -2.214 -32.533 1.00 54.66 173 VAL A CA 1
ATOM 1311 C C . VAL A 1 173 ? 1.033 -2.903 -32.239 1.00 54.66 173 VAL A C 1
ATOM 1313 O O . VAL A 1 173 ? -0.018 -2.273 -32.318 1.00 54.66 173 VAL A O 1
ATOM 1316 N N . ASP A 1 174 ? 1.141 -4.199 -31.988 1.00 59.38 174 ASP A N 1
ATOM 1317 C CA . ASP A 1 174 ? 0.031 -5.093 -31.733 1.00 59.38 174 ASP A CA 1
ATOM 1318 C C . ASP A 1 174 ? -0.895 -4.430 -30.706 1.00 59.38 174 ASP A C 1
ATOM 1320 O O . ASP A 1 174 ? -0.475 -4.139 -29.583 1.00 59.38 174 ASP A O 1
ATOM 1324 N N . GLU A 1 175 ? -2.130 -4.097 -31.095 1.00 64.50 175 GLU A N 1
ATOM 1325 C CA . GLU A 1 175 ? -3.082 -3.437 -30.190 1.00 64.50 175 GLU A CA 1
ATOM 1326 C C . GLU A 1 175 ? -3.254 -4.266 -28.901 1.00 64.50 175 GLU A C 1
ATOM 1328 O O . GLU A 1 175 ? -3.433 -3.702 -27.819 1.00 64.50 175 GLU A O 1
ATOM 1333 N N . GLU A 1 176 ? -3.090 -5.593 -29.000 1.00 67.75 176 GLU A N 1
ATOM 1334 C CA . GLU A 1 176 ? -3.054 -6.545 -27.885 1.00 67.75 176 GLU A CA 1
ATOM 1335 C C . GLU A 1 176 ? -1.972 -6.228 -26.835 1.00 67.75 176 GLU A C 1
ATOM 1337 O O . GLU A 1 176 ? -2.268 -6.245 -25.636 1.00 67.75 176 GLU A O 1
ATOM 1342 N N . ASP A 1 177 ? -0.754 -5.856 -27.243 1.00 74.31 177 ASP A N 1
ATOM 1343 C CA . ASP A 1 177 ? 0.333 -5.504 -26.317 1.00 74.31 177 ASP A CA 1
ATOM 1344 C C . ASP A 1 177 ? -0.006 -4.238 -25.511 1.00 74.31 177 ASP A C 1
ATOM 1346 O O . ASP A 1 177 ? 0.312 -4.127 -24.319 1.00 74.31 177 ASP A O 1
ATOM 1350 N N . GLY A 1 178 ? -0.715 -3.294 -26.139 1.00 78.00 178 GLY A N 1
ATOM 1351 C CA . GLY A 1 178 ? -1.217 -2.082 -25.493 1.00 78.00 178 GLY A CA 1
ATOM 1352 C C . GLY A 1 178 ? -2.278 -2.372 -24.426 1.00 78.00 178 GLY A C 1
ATOM 1353 O O . GLY A 1 178 ? -2.241 -1.779 -23.341 1.00 78.00 178 GLY A O 1
ATOM 1354 N N . PHE A 1 179 ? -3.193 -3.314 -24.688 1.00 82.19 179 PHE A N 1
ATOM 1355 C CA . PHE A 1 179 ? -4.194 -3.754 -23.707 1.00 82.19 179 PHE A CA 1
ATOM 1356 C C . PHE A 1 179 ? -3.547 -4.451 -22.507 1.00 82.19 179 PHE A C 1
ATOM 1358 O O . PHE A 1 179 ? -3.853 -4.106 -21.365 1.00 82.19 179 PHE A O 1
ATOM 1365 N N . ILE A 1 180 ? -2.593 -5.356 -22.742 1.00 87.62 180 ILE A N 1
ATOM 1366 C CA . ILE A 1 180 ? -1.885 -6.070 -21.668 1.00 87.62 180 ILE A CA 1
ATOM 1367 C C . ILE A 1 180 ? -1.098 -5.093 -20.786 1.00 87.62 180 ILE A C 1
ATOM 1369 O O . ILE A 1 180 ? -1.113 -5.201 -19.555 1.00 87.62 180 ILE A O 1
ATOM 1373 N N . LEU A 1 181 ? -0.415 -4.120 -21.394 1.00 89.44 181 LEU A N 1
ATOM 1374 C CA . LEU A 1 181 ? 0.303 -3.082 -20.657 1.00 89.44 181 LEU A CA 1
ATOM 1375 C C . LEU A 1 181 ? -0.655 -2.243 -19.805 1.00 89.44 181 LEU A C 1
ATOM 1377 O O . LEU A 1 181 ? -0.365 -1.961 -18.641 1.00 89.44 181 LEU A O 1
ATOM 1381 N N . ARG A 1 182 ? -1.811 -1.869 -20.361 1.00 90.25 182 ARG A N 1
ATOM 1382 C CA . ARG A 1 182 ? -2.843 -1.120 -19.640 1.00 90.25 182 ARG A CA 1
ATOM 1383 C C . ARG A 1 182 ? -3.376 -1.894 -18.440 1.00 90.25 182 ARG A C 1
ATOM 1385 O O . ARG A 1 182 ? -3.431 -1.314 -17.358 1.00 90.25 182 ARG A O 1
ATOM 1392 N N . ASP A 1 183 ? -3.701 -3.172 -18.599 1.00 91.69 183 ASP A N 1
ATOM 1393 C CA . ASP A 1 183 ? -4.222 -4.012 -17.513 1.00 91.69 183 ASP A CA 1
ATOM 1394 C C . ASP A 1 183 ? -3.211 -4.176 -16.373 1.00 91.69 183 ASP A C 1
ATOM 1396 O O . ASP A 1 183 ? -3.586 -4.184 -15.201 1.00 91.69 183 ASP A O 1
ATOM 1400 N N . ARG A 1 184 ? -1.913 -4.229 -16.695 1.00 92.25 184 ARG A N 1
ATOM 1401 C CA . ARG A 1 184 ? -0.838 -4.267 -15.692 1.00 92.25 184 ARG A CA 1
ATOM 1402 C C . ARG A 1 184 ? -0.644 -2.930 -14.978 1.00 92.25 184 ARG A C 1
ATOM 1404 O O . ARG A 1 184 ? -0.420 -2.907 -13.771 1.00 92.25 184 ARG A O 1
ATOM 1411 N N . LEU A 1 185 ? -0.704 -1.816 -15.708 1.00 94.44 185 LEU A N 1
ATOM 1412 C CA . LEU A 1 185 ? -0.447 -0.485 -15.148 1.00 94.44 185 LEU A CA 1
ATOM 1413 C C . LEU A 1 185 ? -1.643 0.090 -14.383 1.00 94.44 185 LEU A C 1
ATOM 1415 O O . LEU A 1 185 ? -1.440 0.872 -13.455 1.00 94.44 185 LEU A O 1
ATOM 1419 N N . LEU A 1 186 ? -2.872 -0.287 -14.742 1.00 93.94 186 LEU A N 1
ATOM 1420 C CA . LEU A 1 186 ? -4.099 0.213 -14.123 1.00 93.94 186 LEU A CA 1
ATOM 1421 C C . LEU A 1 186 ? -4.120 0.074 -12.588 1.00 93.94 186 LEU A C 1
ATOM 1423 O O . LEU A 1 186 ? -4.240 1.106 -11.921 1.00 93.94 186 LEU A O 1
ATOM 1427 N N . PRO A 1 187 ? -3.969 -1.129 -11.996 1.00 94.06 187 PRO A N 1
ATOM 1428 C CA . PRO A 1 187 ? -4.009 -1.281 -10.542 1.00 94.06 187 PRO A CA 1
ATOM 1429 C C . PRO A 1 187 ? -2.872 -0.520 -9.843 1.00 94.06 187 PRO A C 1
ATOM 1431 O O . PRO A 1 187 ? -3.082 0.059 -8.776 1.00 94.06 187 PRO A O 1
ATOM 1434 N N . LEU A 1 188 ? -1.690 -0.447 -10.464 1.00 95.94 188 LEU A N 1
ATOM 1435 C CA . LEU A 1 188 ? -0.536 0.275 -9.922 1.00 95.94 188 LEU A CA 1
ATOM 1436 C C . LEU A 1 188 ? -0.788 1.784 -9.879 1.00 95.94 188 LEU A C 1
ATOM 1438 O O . LEU A 1 188 ? -0.528 2.423 -8.864 1.00 95.94 188 LEU A O 1
ATOM 1442 N N . ILE A 1 189 ? -1.331 2.357 -10.956 1.00 95.12 189 ILE A N 1
ATOM 1443 C CA . ILE A 1 189 ? -1.629 3.792 -11.036 1.00 95.12 189 ILE A CA 1
ATOM 1444 C C . ILE A 1 189 ? -2.734 4.170 -10.047 1.00 95.12 189 ILE A C 1
ATOM 1446 O O . ILE A 1 189 ? -2.606 5.193 -9.381 1.00 95.12 189 ILE A O 1
ATOM 1450 N N . ILE A 1 190 ? -3.769 3.338 -9.887 1.00 93.50 190 ILE A N 1
ATOM 1451 C CA . ILE A 1 190 ? -4.820 3.563 -8.882 1.00 93.50 190 ILE A CA 1
ATOM 1452 C C . ILE A 1 190 ? -4.216 3.612 -7.471 1.00 93.50 190 ILE A C 1
ATOM 1454 O O . ILE A 1 190 ? -4.486 4.548 -6.718 1.00 93.50 190 ILE A O 1
ATOM 1458 N N . CYS A 1 191 ? -3.353 2.656 -7.120 1.00 95.88 191 CYS A N 1
ATOM 1459 C CA . CYS A 1 191 ? -2.700 2.646 -5.810 1.00 95.88 191 CYS A CA 1
ATOM 1460 C C . CYS A 1 191 ? -1.747 3.839 -5.622 1.00 95.88 191 CYS A C 1
ATOM 1462 O O . CYS A 1 191 ? -1.718 4.442 -4.554 1.00 95.88 191 CYS A O 1
ATOM 1464 N N . LEU A 1 192 ? -1.001 4.229 -6.659 1.00 95.75 192 LEU A N 1
ATOM 1465 C CA . LEU A 1 192 ? -0.104 5.389 -6.609 1.00 95.75 192 LEU A CA 1
ATOM 1466 C C . LEU A 1 192 ? -0.848 6.724 -6.491 1.00 95.75 192 LEU A C 1
ATOM 1468 O O . LEU A 1 192 ? -0.301 7.670 -5.923 1.00 95.75 192 LEU A O 1
ATOM 1472 N N . LEU A 1 193 ? -2.062 6.817 -7.041 1.00 94.00 193 LEU A N 1
ATOM 1473 C CA . LEU A 1 193 ? -2.943 7.970 -6.857 1.00 94.00 193 LEU A CA 1
ATOM 1474 C C . LEU A 1 193 ? -3.449 8.036 -5.415 1.00 94.00 193 LEU A C 1
ATOM 1476 O O . LEU A 1 193 ? -3.401 9.108 -4.819 1.00 94.00 193 LEU A O 1
ATOM 1480 N N . ARG A 1 194 ? -3.843 6.895 -4.827 1.00 93.94 1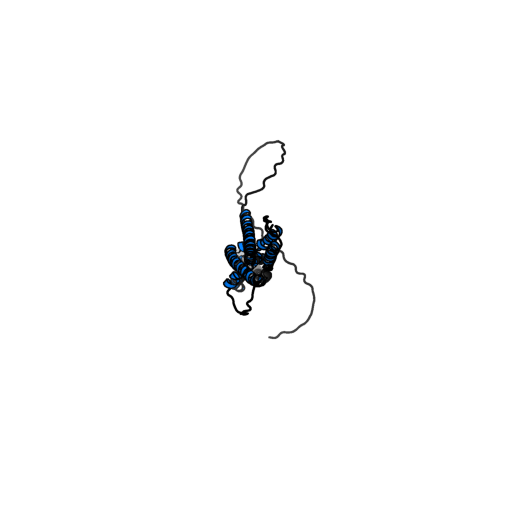94 ARG A N 1
ATOM 1481 C CA . ARG A 1 194 ? -4.231 6.815 -3.405 1.00 93.94 194 ARG A CA 1
ATOM 1482 C C . ARG A 1 194 ? -3.120 7.291 -2.466 1.00 93.94 194 ARG A C 1
ATOM 1484 O O . ARG A 1 194 ? -3.418 7.919 -1.458 1.00 93.94 194 ARG A O 1
ATOM 1491 N N . THR A 1 195 ? -1.853 7.018 -2.787 1.00 95.06 195 THR A N 1
ATOM 1492 C CA . THR A 1 195 ? -0.703 7.389 -1.939 1.00 95.06 195 THR A CA 1
ATOM 1493 C C . THR A 1 195 ? -0.019 8.706 -2.325 1.00 95.06 195 THR A C 1
ATOM 1495 O O . THR A 1 195 ? 1.003 9.059 -1.729 1.00 95.06 195 THR A O 1
ATOM 1498 N N . ASP A 1 196 ? -0.552 9.430 -3.317 1.00 94.44 196 ASP A N 1
ATOM 1499 C CA . ASP A 1 196 ? 0.022 10.667 -3.873 1.00 94.44 196 ASP A CA 1
ATOM 1500 C C . ASP A 1 196 ? 1.502 10.522 -4.306 1.00 94.44 196 ASP A C 1
ATOM 1502 O O . ASP A 1 196 ? 2.342 11.414 -4.161 1.00 94.44 196 ASP A O 1
ATOM 1506 N N . LYS A 1 197 ? 1.872 9.345 -4.834 1.00 95.38 197 LYS A N 1
ATOM 1507 C CA . LYS A 1 197 ? 3.252 9.045 -5.269 1.00 95.38 197 LYS A CA 1
ATOM 1508 C C . LYS A 1 197 ? 3.456 9.089 -6.777 1.00 95.38 197 LYS A C 1
ATOM 1510 O O . LYS A 1 197 ? 4.604 8.998 -7.221 1.00 95.38 197 LYS A O 1
ATOM 1515 N N . VAL A 1 198 ? 2.405 9.309 -7.574 1.00 94.75 198 VAL A N 1
ATOM 1516 C CA . VAL A 1 198 ? 2.498 9.364 -9.048 1.00 94.75 198 VAL A CA 1
ATOM 1517 C C . VAL A 1 198 ? 3.622 10.292 -9.536 1.00 94.75 198 VAL A C 1
ATOM 1519 O O . VAL A 1 198 ? 4.459 9.835 -10.320 1.00 94.75 198 VAL A O 1
ATOM 1522 N N . PRO A 1 199 ? 3.758 11.552 -9.066 1.00 95.25 199 PRO A N 1
ATOM 1523 C CA . PRO A 1 199 ? 4.807 12.439 -9.573 1.00 95.25 199 PRO A CA 1
ATOM 1524 C C . PRO A 1 199 ? 6.224 11.950 -9.250 1.00 95.25 199 PRO A C 1
ATOM 1526 O O . PRO A 1 199 ? 7.156 12.184 -10.021 1.00 95.25 199 PRO A O 1
ATOM 1529 N N . ALA A 1 200 ? 6.423 11.310 -8.097 1.00 96.62 200 ALA A N 1
ATOM 1530 C CA . ALA A 1 200 ? 7.721 10.767 -7.705 1.00 96.62 200 ALA A CA 1
ATOM 1531 C C . ALA A 1 200 ? 8.086 9.548 -8.565 1.00 96.62 200 ALA A C 1
ATOM 1533 O O . ALA A 1 200 ? 9.181 9.496 -9.129 1.00 96.62 200 ALA A O 1
ATOM 1534 N N . VAL A 1 201 ? 7.138 8.626 -8.749 1.00 97.50 201 VAL A N 1
ATOM 1535 C CA . VAL A 1 201 ? 7.340 7.407 -9.541 1.00 97.50 201 VAL A CA 1
ATOM 1536 C C . VAL A 1 201 ? 7.568 7.719 -11.017 1.00 97.50 201 VAL A C 1
ATOM 1538 O O . VAL A 1 201 ? 8.451 7.124 -11.626 1.00 97.50 201 VAL A O 1
ATOM 1541 N N . LEU A 1 202 ? 6.878 8.710 -11.593 1.00 96.62 202 LEU A N 1
ATOM 1542 C CA . LEU A 1 202 ? 7.120 9.122 -12.981 1.00 96.62 202 LEU A CA 1
ATOM 1543 C C . LEU A 1 202 ? 8.528 9.700 -13.200 1.00 96.62 202 LEU A C 1
ATOM 1545 O O . LEU A 1 202 ? 9.126 9.475 -14.254 1.00 96.62 202 LEU A O 1
ATOM 1549 N N . ARG A 1 203 ? 9.092 10.416 -12.214 1.00 96.88 203 ARG A N 1
ATOM 1550 C CA . ARG A 1 203 ? 10.492 10.878 -12.283 1.00 96.88 203 ARG A CA 1
ATOM 1551 C C . ARG A 1 203 ? 11.457 9.695 -12.250 1.00 96.88 203 ARG A C 1
ATOM 1553 O O . ARG A 1 203 ? 12.352 9.627 -13.086 1.00 96.88 203 ARG A O 1
ATOM 1560 N N . MET A 1 204 ? 11.224 8.742 -11.350 1.00 96.62 204 MET A N 1
ATOM 1561 C CA . MET A 1 204 ? 12.033 7.527 -11.257 1.00 96.62 204 MET A CA 1
ATOM 1562 C C . MET A 1 204 ? 11.938 6.668 -12.526 1.00 96.62 204 MET A C 1
ATOM 1564 O O . MET A 1 204 ? 12.955 6.171 -13.008 1.00 96.62 204 MET A O 1
ATOM 1568 N N . TYR A 1 205 ? 10.747 6.548 -13.119 1.00 97.38 205 TYR A N 1
ATOM 1569 C CA . TYR A 1 205 ? 10.542 5.893 -14.409 1.00 97.38 205 TYR A CA 1
ATOM 1570 C C . TYR A 1 205 ? 11.348 6.571 -15.517 1.00 97.38 205 TYR A C 1
ATOM 1572 O O . TYR A 1 205 ? 12.093 5.895 -16.219 1.00 97.38 205 TYR A O 1
ATOM 1580 N N . ARG A 1 206 ? 11.269 7.903 -15.643 1.00 96.56 206 ARG A N 1
ATOM 1581 C CA . ARG A 1 206 ? 12.056 8.664 -16.627 1.00 96.56 206 ARG A CA 1
ATOM 1582 C C . ARG A 1 206 ? 13.554 8.392 -16.474 1.00 96.56 206 ARG A C 1
ATOM 1584 O O . ARG A 1 206 ? 14.229 8.114 -17.463 1.00 96.56 206 ARG A O 1
ATOM 1591 N N . ASP A 1 207 ? 14.069 8.474 -15.252 1.00 96.94 207 ASP A N 1
ATOM 1592 C CA . ASP A 1 207 ? 15.500 8.308 -14.982 1.00 96.94 207 ASP A CA 1
ATOM 1593 C C . ASP A 1 207 ? 15.955 6.861 -15.251 1.00 96.94 207 ASP A C 1
ATOM 1595 O O . ASP A 1 207 ? 17.022 6.632 -15.834 1.00 96.94 207 ASP A O 1
ATOM 1599 N N . THR A 1 208 ? 15.103 5.884 -14.927 1.00 96.25 208 THR A N 1
ATOM 1600 C CA . THR A 1 208 ? 15.340 4.466 -15.226 1.00 96.25 208 THR A CA 1
ATOM 1601 C C . THR A 1 208 ? 15.307 4.202 -16.726 1.00 96.25 208 THR A C 1
ATOM 1603 O O . THR A 1 208 ? 16.230 3.588 -17.249 1.00 96.25 208 THR A O 1
ATOM 1606 N N . LEU A 1 209 ? 14.313 4.726 -17.446 1.00 95.25 209 LEU A N 1
ATOM 1607 C CA . LEU A 1 209 ? 14.184 4.563 -18.893 1.00 95.25 209 LEU A CA 1
ATOM 1608 C C . LEU A 1 209 ? 15.403 5.129 -19.632 1.00 95.25 209 LEU A C 1
ATOM 1610 O O . LEU A 1 209 ? 15.943 4.475 -20.519 1.00 95.25 209 LEU A O 1
ATOM 1614 N N . ILE A 1 210 ? 15.887 6.314 -19.239 1.00 95.06 210 ILE A N 1
ATOM 1615 C CA . ILE A 1 210 ? 17.113 6.903 -19.804 1.00 95.06 210 ILE A CA 1
ATOM 1616 C C . ILE A 1 210 ? 18.318 5.992 -19.548 1.00 95.06 210 ILE A C 1
ATOM 1618 O O . ILE A 1 210 ? 19.155 5.803 -20.434 1.00 95.06 210 ILE A O 1
ATOM 1622 N N . THR A 1 211 ? 18.421 5.438 -18.341 1.00 95.75 211 THR A N 1
ATOM 1623 C CA . THR A 1 211 ? 19.520 4.547 -17.954 1.00 95.75 211 THR A CA 1
ATOM 1624 C C . THR A 1 211 ? 19.486 3.243 -18.750 1.00 95.75 211 THR A C 1
ATOM 1626 O O . THR A 1 211 ? 20.506 2.853 -19.319 1.00 95.75 211 THR A O 1
ATOM 1629 N N . VAL A 1 212 ? 18.315 2.615 -18.865 1.00 93.00 212 VAL A N 1
ATOM 1630 C CA . VAL A 1 212 ? 18.101 1.371 -19.620 1.00 93.00 212 VAL A CA 1
ATOM 1631 C C . VAL A 1 212 ? 18.327 1.585 -21.115 1.00 93.00 212 VAL A C 1
ATOM 1633 O O . VAL A 1 212 ? 19.025 0.792 -21.743 1.00 93.00 212 VAL A O 1
ATOM 1636 N N . MET A 1 213 ? 17.855 2.697 -21.682 1.00 93.69 213 MET A N 1
ATOM 1637 C CA . MET A 1 213 ? 18.094 3.034 -23.087 1.00 93.69 213 MET A CA 1
ATOM 1638 C C . MET A 1 213 ? 19.594 3.215 -23.373 1.00 93.69 213 MET A C 1
ATOM 1640 O O . MET A 1 213 ? 20.112 2.656 -24.338 1.00 93.69 213 MET A O 1
ATOM 1644 N N . LYS A 1 214 ? 20.332 3.932 -22.510 1.00 93.62 214 LYS A N 1
ATOM 1645 C CA . LYS A 1 214 ? 21.797 4.066 -22.629 1.00 93.62 214 LYS A CA 1
ATOM 1646 C C . LYS A 1 214 ? 22.512 2.718 -22.512 1.00 93.62 214 LYS A C 1
ATOM 1648 O O . LYS A 1 214 ? 23.456 2.469 -23.262 1.00 93.62 214 LYS A O 1
ATOM 1653 N N . ALA A 1 215 ? 22.084 1.869 -21.577 1.00 92.75 215 ALA A N 1
ATOM 1654 C CA . ALA A 1 215 ? 22.646 0.535 -21.391 1.00 92.75 215 ALA A CA 1
ATOM 1655 C C . ALA A 1 215 ? 22.405 -0.351 -22.621 1.00 92.75 215 ALA A C 1
ATOM 1657 O O . ALA A 1 215 ? 23.350 -0.967 -23.106 1.00 92.75 215 ALA A O 1
ATOM 1658 N N . SER A 1 216 ? 21.193 -0.322 -23.179 1.00 90.69 216 SER A N 1
ATOM 1659 C CA . SER A 1 216 ? 20.820 -1.053 -24.396 1.00 90.69 216 SER A CA 1
ATOM 1660 C C . SER A 1 216 ? 21.679 -0.625 -25.586 1.00 90.69 216 SER A C 1
ATOM 1662 O O . SER A 1 216 ? 22.294 -1.462 -26.237 1.00 90.69 216 SER A O 1
ATOM 1664 N N . ILE A 1 217 ? 21.842 0.688 -25.803 1.00 91.38 217 ILE A N 1
ATOM 1665 C CA . ILE A 1 217 ? 22.733 1.223 -26.848 1.00 91.38 217 ILE A CA 1
ATOM 1666 C C . ILE A 1 217 ? 24.166 0.717 -26.650 1.00 91.38 217 ILE A C 1
ATOM 1668 O O . ILE A 1 217 ? 24.807 0.276 -27.602 1.00 91.38 217 ILE A O 1
ATOM 1672 N N . LYS A 1 218 ? 24.683 0.764 -25.416 1.00 91.25 218 LYS A N 1
ATOM 1673 C CA . LYS A 1 218 ? 26.043 0.306 -25.114 1.00 91.25 218 LYS A CA 1
ATOM 1674 C C . LYS A 1 218 ? 26.207 -1.198 -25.359 1.00 91.25 218 LYS A C 1
ATOM 1676 O O . LYS A 1 218 ? 27.242 -1.579 -25.903 1.00 91.25 218 LYS A O 1
ATOM 1681 N N . SER A 1 219 ? 25.220 -2.019 -24.987 1.00 89.62 219 SER A N 1
ATOM 1682 C CA . SER A 1 219 ? 25.239 -3.471 -25.221 1.00 89.62 219 SER A CA 1
ATOM 1683 C C . SER A 1 219 ? 25.259 -3.772 -26.712 1.00 89.62 219 SER A C 1
ATOM 1685 O O . SER A 1 219 ? 26.184 -4.415 -27.197 1.00 89.62 219 SER A O 1
ATOM 1687 N N . THR A 1 220 ? 24.332 -3.186 -27.474 1.00 87.12 220 THR A N 1
ATOM 1688 C CA . THR A 1 220 ? 24.256 -3.413 -28.921 1.00 87.12 220 THR A CA 1
ATOM 1689 C C . THR A 1 220 ? 25.505 -2.929 -29.650 1.00 87.12 220 THR A C 1
ATOM 1691 O O . THR A 1 220 ? 25.978 -3.604 -30.561 1.00 87.12 220 THR A O 1
ATOM 1694 N N . VAL A 1 221 ? 26.097 -1.797 -29.246 1.00 88.38 221 VAL A N 1
ATOM 1695 C CA . VAL A 1 221 ? 27.388 -1.355 -29.797 1.00 88.38 221 VAL A CA 1
ATOM 1696 C C . VAL A 1 221 ? 28.491 -2.363 -29.471 1.00 88.38 221 VAL A C 1
ATOM 1698 O O . VAL A 1 221 ? 29.284 -2.684 -30.349 1.00 88.38 221 VAL A O 1
ATOM 1701 N N . ALA A 1 222 ? 28.561 -2.881 -28.244 1.00 86.81 222 ALA A N 1
ATOM 1702 C CA . ALA A 1 222 ? 29.576 -3.863 -27.866 1.00 86.81 222 ALA A CA 1
ATOM 1703 C C . ALA A 1 222 ? 29.427 -5.195 -28.626 1.00 86.81 222 ALA A C 1
ATOM 1705 O O . ALA A 1 222 ? 30.438 -5.807 -28.965 1.00 86.81 222 ALA A O 1
ATOM 1706 N N . GLU A 1 223 ? 28.195 -5.609 -28.925 1.00 85.31 223 GLU A N 1
ATOM 1707 C CA . GLU A 1 223 ? 27.875 -6.860 -29.624 1.00 85.31 223 GLU A CA 1
ATOM 1708 C C . GLU A 1 223 ? 28.049 -6.769 -31.147 1.00 85.31 223 GLU A C 1
ATOM 1710 O O . GLU A 1 223 ? 28.607 -7.675 -31.764 1.00 85.31 223 GLU A O 1
ATOM 1715 N N . MET A 1 224 ? 27.617 -5.669 -31.771 1.00 82.38 224 MET A N 1
ATOM 1716 C CA . MET A 1 224 ? 27.654 -5.507 -33.231 1.00 82.38 224 MET A CA 1
ATOM 1717 C C . MET A 1 224 ? 29.040 -5.104 -33.747 1.00 82.38 224 MET A C 1
ATOM 1719 O O . MET A 1 224 ? 29.425 -5.479 -34.853 1.00 82.38 224 MET A O 1
ATOM 1723 N N . LEU A 1 225 ? 29.816 -4.349 -32.962 1.00 84.69 225 LEU A N 1
ATOM 1724 C CA . LEU A 1 225 ? 31.100 -3.797 -33.405 1.00 84.69 225 LEU A CA 1
ATOM 1725 C C . LEU A 1 225 ? 32.125 -4.880 -33.818 1.00 84.69 225 LEU A C 1
ATOM 1727 O O . LEU A 1 225 ? 32.737 -4.715 -34.871 1.00 84.69 225 LEU A O 1
ATOM 1731 N N . PRO A 1 226 ? 32.303 -6.008 -33.097 1.00 83.81 226 PRO A N 1
ATOM 1732 C CA . PRO A 1 226 ? 33.187 -7.093 -33.537 1.00 83.81 226 PRO A CA 1
ATOM 1733 C C . PRO A 1 226 ? 32.721 -7.786 -34.826 1.00 83.81 226 PRO A C 1
ATOM 1735 O O . PRO A 1 226 ? 33.548 -8.144 -35.664 1.00 83.81 226 PRO A O 1
ATOM 1738 N N . VAL A 1 227 ? 31.407 -7.955 -35.011 1.00 81.19 227 VAL A N 1
ATOM 1739 C CA . VAL A 1 227 ? 30.820 -8.610 -36.196 1.00 81.19 227 VAL A CA 1
ATOM 1740 C C . VAL A 1 227 ? 31.004 -7.744 -37.442 1.00 81.19 227 VAL A C 1
ATOM 1742 O O . VAL A 1 227 ? 31.367 -8.235 -38.505 1.00 81.19 227 VAL A O 1
ATOM 1745 N N . LEU A 1 228 ? 30.808 -6.434 -37.302 1.00 79.31 228 LEU A N 1
ATOM 1746 C CA . LEU A 1 228 ? 30.929 -5.485 -38.407 1.00 79.31 228 LEU A CA 1
ATOM 1747 C C . LEU A 1 228 ? 32.385 -5.213 -38.814 1.00 79.31 228 LEU A C 1
ATOM 1749 O O . LEU A 1 228 ? 32.628 -4.890 -39.971 1.00 79.31 228 LEU A O 1
ATOM 1753 N N . ILE A 1 229 ? 33.347 -5.362 -37.894 1.00 79.50 229 ILE A N 1
ATOM 1754 C CA . ILE A 1 229 ? 34.788 -5.248 -38.192 1.00 79.50 229 ILE A CA 1
ATOM 1755 C C . ILE A 1 229 ? 35.337 -6.535 -38.832 1.00 79.50 229 ILE A C 1
ATOM 1757 O O . ILE A 1 229 ? 36.253 -6.469 -39.644 1.00 79.50 229 ILE A O 1
ATOM 1761 N N . SER A 1 230 ? 34.794 -7.705 -38.477 1.00 69.94 230 SER A N 1
ATOM 1762 C CA . SER A 1 230 ? 35.264 -9.009 -38.977 1.00 69.94 230 SER A CA 1
ATOM 1763 C C . SER A 1 230 ? 34.656 -9.437 -40.316 1.00 69.94 230 SER A C 1
ATOM 1765 O O . SER A 1 230 ? 35.145 -10.396 -40.911 1.00 69.94 230 SER A O 1
ATOM 1767 N N . LYS A 1 231 ? 33.617 -8.749 -40.811 1.00 61.28 231 LYS A N 1
ATOM 1768 C CA . LYS A 1 231 ? 33.005 -9.048 -42.111 1.00 61.28 231 LYS A CA 1
ATOM 1769 C C . LYS A 1 231 ? 33.998 -8.681 -43.233 1.00 61.28 231 LYS A C 1
ATOM 1771 O O . LYS A 1 231 ? 34.276 -7.492 -43.402 1.00 61.28 231 LYS A O 1
ATOM 1776 N N . PRO A 1 232 ? 34.565 -9.657 -43.972 1.00 47.84 232 PRO A N 1
ATOM 1777 C CA . PRO A 1 232 ? 35.540 -9.365 -45.008 1.00 47.84 232 PRO A CA 1
ATOM 1778 C C . PRO A 1 232 ? 34.860 -8.633 -46.161 1.00 47.84 232 PRO A C 1
ATOM 1780 O O . PRO A 1 232 ? 33.679 -8.828 -46.447 1.00 47.84 232 PRO A O 1
ATOM 1783 N N . ILE A 1 233 ? 35.638 -7.779 -46.812 1.00 50.62 233 ILE A N 1
ATOM 1784 C CA . ILE A 1 233 ? 35.305 -7.131 -48.073 1.00 50.62 233 ILE A CA 1
ATOM 1785 C C . ILE A 1 233 ? 35.164 -8.240 -49.127 1.00 50.62 233 ILE A C 1
ATOM 1787 O O . ILE A 1 233 ? 36.142 -8.619 -49.763 1.00 50.62 233 ILE A O 1
ATOM 1791 N N . ASP A 1 234 ? 33.963 -8.786 -49.307 1.00 44.00 234 ASP A N 1
ATOM 1792 C CA . ASP A 1 234 ? 33.629 -9.555 -50.507 1.00 44.00 234 ASP A CA 1
ATOM 1793 C C . ASP A 1 234 ? 33.439 -8.559 -51.653 1.00 44.00 234 ASP A C 1
ATOM 1795 O O . ASP A 1 234 ? 32.322 -8.166 -51.984 1.00 44.00 234 ASP A O 1
ATOM 1799 N N . SER A 1 235 ? 34.546 -8.070 -52.208 1.00 42.50 235 SER A N 1
ATOM 1800 C CA . SER A 1 235 ? 34.615 -7.428 -53.522 1.00 42.50 235 SER A CA 1
ATOM 1801 C C . SER A 1 235 ? 36.073 -7.350 -53.958 1.00 42.50 235 SER A C 1
ATOM 1803 O O . SER A 1 235 ? 36.886 -6.680 -53.324 1.00 42.50 235 SER A O 1
ATOM 1805 N N . ASP A 1 236 ? 36.369 -8.064 -55.041 1.00 38.31 236 ASP A N 1
ATOM 1806 C CA . ASP A 1 236 ? 37.613 -8.069 -55.803 1.00 38.31 236 ASP A CA 1
ATOM 1807 C C . ASP A 1 236 ? 38.387 -6.743 -55.765 1.00 38.31 236 ASP A C 1
ATOM 1809 O O . ASP A 1 236 ? 38.061 -5.779 -56.457 1.00 38.31 236 ASP A O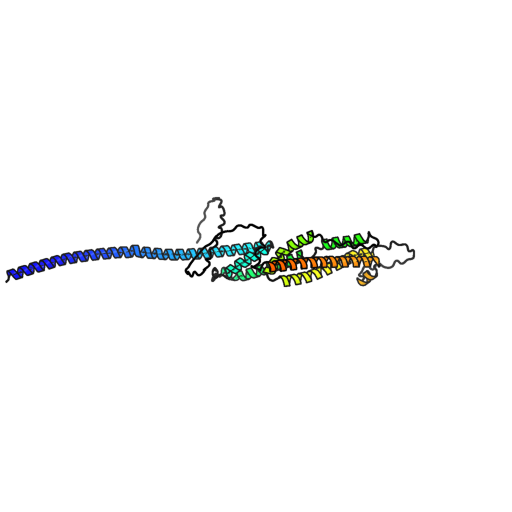 1
ATOM 1813 N N . SER A 1 237 ? 39.511 -6.730 -55.055 1.00 37.59 237 SER A N 1
ATOM 1814 C CA . SER A 1 237 ? 40.661 -5.948 -55.494 1.00 37.59 237 SER A CA 1
ATOM 1815 C C . SER A 1 237 ? 41.944 -6.642 -55.065 1.00 37.59 237 SER A C 1
ATOM 1817 O O . SER A 1 237 ? 42.354 -6.602 -53.904 1.00 37.59 237 SER A O 1
ATOM 1819 N N . VAL A 1 238 ? 42.586 -7.280 -56.042 1.00 43.47 238 VAL A N 1
ATOM 1820 C CA . VAL A 1 238 ? 44.016 -7.580 -56.029 1.00 43.47 238 VAL A CA 1
ATOM 1821 C C . VAL A 1 238 ? 44.765 -6.313 -55.619 1.00 43.47 238 VAL A C 1
ATOM 1823 O O . VAL A 1 238 ? 44.607 -5.288 -56.277 1.00 43.47 238 VAL A O 1
ATOM 1826 N N . THR A 1 239 ? 45.574 -6.379 -54.559 1.00 39.03 239 THR A N 1
ATOM 1827 C CA . THR A 1 239 ? 47.004 -5.999 -54.544 1.00 39.03 239 THR A CA 1
ATOM 1828 C C . THR A 1 239 ? 47.514 -5.916 -53.102 1.00 39.03 239 THR A C 1
ATOM 1830 O O . THR A 1 239 ? 47.079 -5.071 -52.331 1.00 39.03 239 THR A O 1
ATOM 1833 N N . GLY A 1 240 ? 48.513 -6.750 -52.802 1.00 40.75 240 GLY A N 1
ATOM 1834 C CA . GLY A 1 240 ? 49.707 -6.328 -52.068 1.00 40.75 240 GLY A CA 1
ATOM 1835 C C . GLY A 1 240 ? 49.576 -6.046 -50.573 1.00 40.75 240 GLY A C 1
ATOM 1836 O O . GLY A 1 240 ? 49.395 -4.910 -50.161 1.00 40.75 240 GLY A O 1
ATOM 1837 N N . ASP A 1 241 ? 49.842 -7.092 -49.794 1.00 38.91 241 ASP A N 1
ATOM 1838 C CA . ASP A 1 241 ? 50.965 -7.115 -48.851 1.00 38.91 241 ASP A CA 1
ATOM 1839 C C . ASP A 1 241 ? 51.048 -5.984 -47.804 1.00 38.91 241 ASP A C 1
ATOM 1841 O O . ASP A 1 241 ? 51.533 -4.883 -48.069 1.00 38.91 241 ASP A O 1
ATOM 1845 N N . ARG A 1 242 ? 50.654 -6.317 -46.567 1.00 40.78 242 ARG A N 1
ATOM 1846 C CA . ARG A 1 242 ? 51.478 -6.122 -45.362 1.00 40.78 242 ARG A CA 1
ATOM 1847 C C . ARG A 1 242 ? 50.863 -6.856 -44.175 1.00 40.78 242 ARG A C 1
ATOM 1849 O O . ARG A 1 242 ? 49.875 -6.423 -43.588 1.00 40.78 242 ARG A O 1
ATOM 1856 N N . ALA A 1 243 ? 51.506 -7.957 -43.806 1.00 46.81 243 ALA A N 1
ATOM 1857 C CA . ALA A 1 243 ? 51.460 -8.470 -42.449 1.00 46.81 243 ALA A CA 1
ATOM 1858 C C . ALA A 1 243 ? 52.172 -7.466 -41.526 1.00 46.81 243 ALA A C 1
ATOM 1860 O O . ALA A 1 243 ? 53.366 -7.223 -41.694 1.00 46.81 243 ALA A O 1
ATOM 1861 N N . ALA A 1 244 ? 51.442 -6.873 -40.581 1.00 43.22 244 ALA A N 1
ATOM 1862 C CA . ALA A 1 244 ? 52.022 -6.205 -39.421 1.00 43.22 244 ALA A CA 1
ATOM 1863 C C . ALA A 1 244 ? 51.001 -6.158 -38.272 1.00 43.22 244 ALA A C 1
ATOM 1865 O O . ALA A 1 244 ? 49.981 -5.477 -38.346 1.00 43.22 244 ALA A O 1
ATOM 1866 N N . ASP A 1 245 ? 51.343 -6.916 -37.235 1.00 35.81 245 ASP A N 1
ATOM 1867 C CA . ASP A 1 245 ? 51.069 -6.692 -35.819 1.00 35.81 245 ASP A CA 1
ATOM 1868 C C . ASP A 1 245 ? 49.625 -6.777 -35.307 1.00 35.81 245 ASP A C 1
ATOM 1870 O O . ASP A 1 245 ? 48.843 -5.829 -35.238 1.00 35.81 245 ASP A O 1
ATOM 1874 N N . SER A 1 246 ? 49.340 -7.976 -34.801 1.00 47.03 246 SER A N 1
ATOM 1875 C CA . SER A 1 246 ? 48.361 -8.245 -3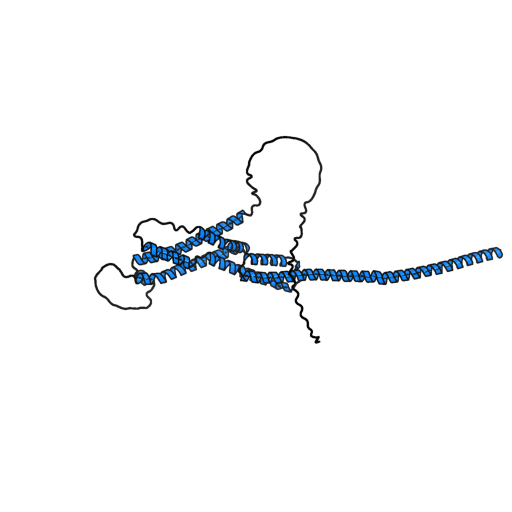3.760 1.00 47.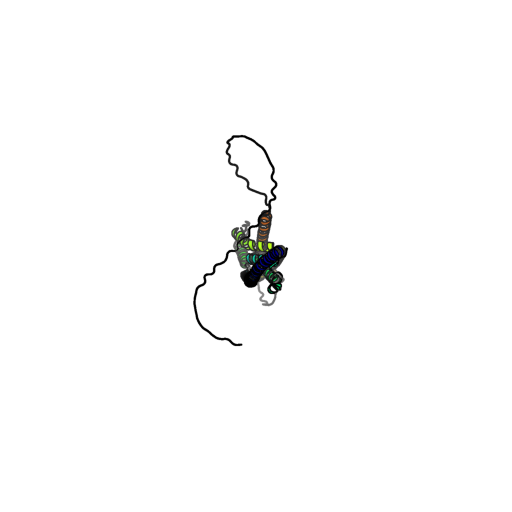03 246 SER A CA 1
ATOM 1876 C C . SER A 1 246 ? 48.732 -7.509 -32.466 1.00 47.03 246 SER A C 1
ATOM 1878 O O . SER A 1 246 ? 49.379 -8.084 -31.591 1.00 47.03 246 SER A O 1
ATOM 1880 N N . ASP A 1 247 ? 48.292 -6.262 -32.313 1.00 38.19 247 ASP A N 1
ATOM 1881 C CA . ASP A 1 247 ? 48.261 -5.607 -31.003 1.00 38.19 247 ASP A CA 1
ATOM 1882 C C . ASP A 1 247 ? 46.845 -5.706 -30.421 1.00 38.19 247 ASP A C 1
ATOM 1884 O O . ASP A 1 247 ? 45.963 -4.851 -30.571 1.00 38.19 247 ASP A O 1
ATOM 1888 N N . ALA A 1 248 ? 46.601 -6.871 -29.825 1.00 48.16 248 ALA A N 1
ATOM 1889 C CA . ALA A 1 248 ? 45.389 -7.232 -29.114 1.00 48.16 248 ALA A CA 1
ATOM 1890 C C . ALA A 1 248 ? 45.341 -6.496 -27.763 1.00 48.16 248 ALA A C 1
ATOM 1892 O O . ALA A 1 248 ? 45.542 -7.087 -26.707 1.00 48.16 248 ALA A O 1
ATOM 1893 N N . GLY A 1 249 ? 45.078 -5.187 -27.787 1.00 52.00 249 GLY A N 1
ATOM 1894 C CA . GLY A 1 249 ? 45.040 -4.392 -26.562 1.00 52.00 249 GLY A CA 1
ATOM 1895 C C . GLY A 1 249 ? 44.563 -2.955 -26.751 1.00 52.00 249 GLY A C 1
ATOM 1896 O O . GLY A 1 249 ? 45.355 -2.026 -26.745 1.00 52.00 249 GLY A O 1
ATOM 1897 N N . GLY A 1 250 ? 43.246 -2.743 -26.847 1.00 56.44 250 GLY A N 1
ATOM 1898 C CA . GLY A 1 250 ? 42.657 -1.451 -26.460 1.00 56.44 250 GLY A CA 1
ATOM 1899 C C . GLY A 1 250 ? 42.615 -0.331 -27.508 1.00 56.44 250 GLY A C 1
ATOM 1900 O O . GLY A 1 250 ? 42.843 0.828 -27.171 1.00 56.44 250 GLY A O 1
ATOM 1901 N N . GLN A 1 251 ? 42.229 -0.605 -28.758 1.00 63.66 251 GLN A N 1
ATOM 1902 C CA . GLN A 1 251 ? 41.830 0.491 -29.655 1.00 63.66 251 GLN A CA 1
ATOM 1903 C C . GLN A 1 251 ? 40.605 1.233 -29.081 1.00 63.66 251 GLN A C 1
ATOM 1905 O O . GLN A 1 251 ? 39.561 0.623 -28.829 1.00 63.66 251 GLN A O 1
ATOM 1910 N N . SER A 1 252 ? 40.737 2.550 -28.877 1.00 81.62 252 SER A N 1
ATOM 1911 C CA . SER A 1 252 ? 39.650 3.444 -28.443 1.00 81.62 252 SER A CA 1
ATOM 1912 C C . SER A 1 252 ? 38.410 3.277 -29.332 1.00 81.62 252 SER A C 1
ATOM 1914 O O . SER A 1 252 ? 38.545 3.095 -30.543 1.00 81.62 252 SER A O 1
ATOM 1916 N N . LEU A 1 253 ? 37.200 3.375 -28.759 1.00 82.62 253 LEU A N 1
ATOM 1917 C CA . LEU A 1 253 ? 35.928 3.254 -29.494 1.00 82.62 253 LEU A CA 1
ATOM 1918 C C . LEU A 1 253 ? 35.909 4.132 -30.754 1.00 82.62 253 LEU A C 1
ATOM 1920 O O . LEU A 1 253 ? 35.453 3.692 -31.801 1.00 82.62 253 LEU A O 1
ATOM 1924 N N . ALA A 1 254 ? 36.469 5.341 -30.678 1.00 82.69 254 ALA A N 1
ATOM 1925 C CA . ALA A 1 254 ? 36.562 6.250 -31.817 1.00 82.69 254 ALA A CA 1
ATOM 1926 C C . ALA A 1 254 ? 37.388 5.677 -32.984 1.00 82.69 254 ALA A C 1
ATOM 1928 O O . ALA A 1 254 ? 37.044 5.896 -34.142 1.00 82.69 254 ALA A O 1
ATOM 1929 N N . ASN A 1 255 ? 38.455 4.927 -32.695 1.00 81.75 255 ASN A N 1
ATOM 1930 C CA . ASN A 1 255 ? 39.278 4.287 -33.722 1.00 81.75 255 ASN A CA 1
ATOM 1931 C C . ASN A 1 255 ? 38.550 3.085 -34.328 1.00 81.75 255 ASN A C 1
ATOM 1933 O O . ASN A 1 255 ? 38.536 2.952 -35.547 1.00 81.75 255 ASN A O 1
ATOM 1937 N N . LYS A 1 256 ? 37.848 2.299 -33.499 1.00 84.12 256 LYS A N 1
ATOM 1938 C CA . LYS A 1 256 ? 37.003 1.191 -33.969 1.00 84.12 256 LYS A CA 1
ATOM 1939 C C . LYS A 1 256 ? 35.834 1.658 -34.839 1.00 84.12 256 LYS A C 1
ATOM 1941 O O . LYS A 1 256 ? 35.474 0.977 -35.785 1.00 84.12 256 LYS A O 1
ATOM 1946 N N . LEU A 1 257 ? 35.241 2.815 -34.536 1.00 85.25 257 LEU A N 1
ATOM 1947 C CA . LEU A 1 257 ? 34.183 3.403 -35.363 1.00 85.25 257 LEU A CA 1
ATOM 1948 C C . LEU A 1 257 ? 34.724 3.941 -36.695 1.00 85.25 257 LEU A C 1
ATOM 1950 O O . LEU A 1 257 ? 34.034 3.841 -37.703 1.00 85.25 257 LEU A O 1
ATOM 1954 N N . ARG A 1 258 ? 35.954 4.479 -36.720 1.00 85.31 258 ARG A N 1
ATOM 1955 C CA . ARG A 1 258 ? 36.612 4.935 -37.959 1.00 85.31 258 ARG A CA 1
ATOM 1956 C C . ARG A 1 258 ? 37.046 3.794 -38.875 1.00 85.31 258 ARG A C 1
ATOM 1958 O O . ARG A 1 258 ? 37.160 4.020 -40.072 1.00 85.31 258 ARG A O 1
ATOM 1965 N N . SER A 1 259 ? 37.311 2.608 -38.327 1.00 83.62 259 SER A N 1
ATOM 1966 C CA . SER A 1 259 ? 37.711 1.433 -39.109 1.00 83.62 259 SER A CA 1
ATOM 1967 C C . SER A 1 259 ? 36.533 0.674 -39.730 1.00 83.62 259 SER A C 1
ATOM 1969 O O . SER A 1 259 ? 36.760 -0.289 -40.455 1.00 83.62 259 SER A O 1
ATOM 1971 N N . LEU A 1 260 ? 35.284 1.056 -39.436 1.00 84.75 260 LEU A N 1
ATOM 1972 C CA . LEU A 1 260 ? 34.102 0.439 -40.041 1.00 84.75 260 LEU A CA 1
ATOM 1973 C C . LEU A 1 260 ? 33.933 0.867 -41.504 1.00 84.75 260 LEU A C 1
ATOM 1975 O O . LEU A 1 260 ? 34.189 2.018 -41.861 1.00 84.75 260 LEU A O 1
ATOM 1979 N N . SER A 1 261 ? 33.408 -0.037 -42.334 1.00 87.50 261 SER A N 1
ATOM 1980 C CA . SER A 1 261 ? 32.896 0.326 -43.658 1.00 87.50 261 SER A CA 1
ATOM 1981 C C . SER A 1 261 ? 31.692 1.270 -43.537 1.00 87.50 261 SER A C 1
ATOM 1983 O O . SER A 1 261 ? 30.994 1.288 -42.517 1.00 87.50 261 SER A O 1
ATOM 1985 N N . SER A 1 262 ? 31.409 2.041 -44.592 1.00 85.38 262 SER A N 1
ATOM 1986 C CA . SER A 1 262 ? 30.223 2.910 -44.647 1.00 85.38 262 SER A CA 1
ATOM 1987 C C . SER A 1 262 ? 28.930 2.123 -44.408 1.00 85.38 262 SER A C 1
ATOM 1989 O O . SER A 1 262 ? 28.058 2.577 -43.670 1.00 85.38 262 SER A O 1
ATOM 1991 N N . GLU A 1 263 ? 28.835 0.911 -44.960 1.00 83.50 263 GLU A N 1
ATOM 1992 C CA . GLU A 1 263 ? 27.696 0.017 -44.755 1.00 83.50 263 GLU A CA 1
ATOM 1993 C C . GLU A 1 263 ? 27.599 -0.478 -43.303 1.00 83.50 263 GLU A C 1
ATOM 1995 O O . GLU A 1 263 ? 26.522 -0.422 -42.706 1.00 83.50 263 GLU A O 1
ATOM 2000 N N . GLY A 1 264 ? 28.717 -0.888 -42.694 1.00 83.94 264 GLY A N 1
ATOM 2001 C CA . GLY A 1 264 ? 28.742 -1.324 -41.297 1.00 83.94 264 GLY A CA 1
ATOM 2002 C C . GLY A 1 264 ? 28.369 -0.202 -40.325 1.00 83.94 264 GLY A C 1
ATOM 2003 O O . GLY A 1 264 ? 27.604 -0.414 -39.384 1.00 83.94 264 GLY A O 1
ATOM 2004 N N . PHE A 1 265 ? 28.825 1.024 -40.587 1.00 88.19 265 PHE A N 1
ATOM 2005 C CA . PHE A 1 265 ? 28.443 2.191 -39.795 1.00 88.19 265 PHE A CA 1
ATOM 2006 C C . PHE A 1 265 ? 26.937 2.493 -39.886 1.00 88.19 265 PHE A C 1
ATOM 2008 O O . PHE A 1 265 ? 26.293 2.735 -38.863 1.00 88.19 265 PHE A O 1
ATOM 2015 N N . VAL A 1 266 ? 26.345 2.425 -41.085 1.00 87.44 266 VAL A N 1
ATOM 2016 C CA . VAL A 1 266 ? 24.896 2.629 -41.282 1.00 87.44 266 VAL A CA 1
ATOM 2017 C C . VAL A 1 266 ? 24.074 1.527 -40.603 1.00 87.44 266 VAL A C 1
ATOM 2019 O O . VAL A 1 266 ? 23.034 1.824 -40.009 1.00 87.44 266 VAL A O 1
ATOM 2022 N N . GLN A 1 267 ? 24.535 0.272 -40.633 1.00 85.12 267 GLN A N 1
ATOM 2023 C CA . GLN A 1 267 ? 23.886 -0.838 -39.922 1.00 85.12 267 GLN A CA 1
ATOM 2024 C C . GLN A 1 267 ? 23.902 -0.622 -38.402 1.00 85.12 267 GLN A C 1
ATOM 2026 O O . GLN A 1 267 ? 22.857 -0.745 -37.759 1.00 85.12 267 GLN A O 1
ATOM 2031 N N . LEU A 1 268 ? 25.044 -0.214 -37.837 1.00 87.81 268 LEU A N 1
ATOM 2032 C CA . LEU A 1 268 ? 25.160 0.110 -36.413 1.00 87.81 268 LEU A CA 1
ATOM 2033 C C . LEU A 1 268 ? 24.228 1.263 -36.018 1.00 87.81 268 LEU A C 1
ATOM 2035 O O . LEU A 1 268 ? 23.488 1.164 -35.040 1.00 87.81 268 LEU A O 1
ATOM 2039 N N . LEU A 1 269 ? 24.228 2.345 -36.799 1.00 89.62 269 LEU A N 1
ATOM 2040 C CA . LEU A 1 269 ? 23.380 3.504 -36.543 1.00 89.62 269 LEU A CA 1
ATOM 2041 C C . LEU A 1 269 ? 21.891 3.133 -36.617 1.00 89.62 269 LEU A C 1
ATOM 2043 O O . LEU A 1 269 ? 21.108 3.544 -35.764 1.00 89.62 269 LEU A O 1
ATOM 2047 N N . SER A 1 270 ? 21.506 2.291 -37.579 1.00 87.31 270 SER A N 1
ATOM 2048 C CA . SER A 1 270 ? 20.145 1.762 -37.688 1.00 87.31 270 SER A CA 1
ATOM 2049 C C . SER A 1 270 ? 19.721 0.959 -36.458 1.00 87.31 270 SER A C 1
ATOM 2051 O O . SER A 1 270 ? 18.574 1.083 -36.024 1.00 87.31 270 SER A O 1
ATOM 2053 N N . ALA A 1 271 ? 20.606 0.126 -35.909 1.00 86.50 271 ALA A N 1
ATOM 2054 C CA . ALA A 1 271 ? 20.316 -0.643 -34.702 1.00 86.50 271 ALA A CA 1
ATOM 2055 C C . ALA A 1 271 ? 20.105 0.291 -33.499 1.00 86.50 271 ALA A C 1
ATOM 2057 O O . ALA A 1 271 ? 19.109 0.166 -32.791 1.00 86.50 271 ALA A O 1
ATOM 2058 N N . ILE A 1 272 ? 20.969 1.299 -33.336 1.00 90.62 272 ILE A N 1
ATOM 2059 C CA . ILE A 1 272 ? 20.848 2.313 -32.276 1.00 90.62 272 ILE A CA 1
ATOM 2060 C C . ILE A 1 272 ? 19.524 3.082 -32.389 1.00 90.62 272 ILE A C 1
ATOM 2062 O O . ILE A 1 272 ? 18.814 3.219 -31.393 1.00 90.62 272 ILE A O 1
ATOM 2066 N N . PHE A 1 273 ? 19.158 3.552 -33.587 1.00 90.44 273 PHE A N 1
ATOM 2067 C CA . PHE A 1 273 ? 17.876 4.233 -33.799 1.00 90.44 273 PHE A CA 1
ATOM 2068 C C . PHE A 1 273 ? 16.683 3.333 -33.474 1.00 90.44 273 PHE A C 1
ATOM 2070 O O . PHE A 1 273 ? 15.730 3.806 -32.862 1.00 90.44 273 PHE A O 1
ATOM 2077 N N . SER A 1 274 ? 16.755 2.042 -33.813 1.00 87.12 274 SER A N 1
ATOM 2078 C CA . SER A 1 274 ? 15.691 1.077 -33.499 1.00 87.12 274 SER A CA 1
ATOM 2079 C C . SER A 1 274 ? 15.495 0.931 -31.986 1.00 87.12 274 SER A C 1
ATOM 2081 O O . SER A 1 274 ? 14.367 0.965 -31.505 1.00 87.12 274 SER A O 1
ATOM 2083 N N . ILE A 1 275 ? 16.586 0.849 -31.215 1.00 88.50 275 ILE A N 1
ATOM 2084 C CA . ILE A 1 275 ? 16.532 0.783 -29.743 1.00 88.50 275 ILE A CA 1
ATOM 2085 C C . ILE A 1 275 ? 15.849 2.024 -29.176 1.00 88.50 275 ILE A C 1
ATOM 2087 O O . ILE A 1 275 ? 14.946 1.911 -28.347 1.00 88.50 275 ILE A O 1
ATOM 2091 N N . VAL A 1 276 ? 16.273 3.210 -29.621 1.00 91.50 276 VAL A N 1
ATOM 2092 C CA . VAL A 1 276 ? 15.691 4.480 -29.166 1.00 91.50 276 VAL A CA 1
ATOM 2093 C C . VAL A 1 276 ? 14.206 4.543 -29.522 1.00 91.50 276 VAL A C 1
ATOM 2095 O O . VAL A 1 276 ? 13.396 4.919 -28.678 1.00 91.50 276 VAL A O 1
ATOM 2098 N N . GLN A 1 277 ? 13.835 4.124 -30.733 1.00 88.94 277 GLN A N 1
ATOM 2099 C CA . GLN A 1 277 ? 12.449 4.098 -31.188 1.00 88.94 277 GLN A CA 1
ATOM 2100 C C . GLN A 1 277 ? 11.567 3.219 -30.291 1.00 88.94 277 GLN A C 1
ATOM 2102 O O . GLN A 1 277 ? 10.529 3.697 -29.844 1.00 88.94 277 GLN A O 1
ATOM 2107 N N . VAL A 1 278 ? 11.998 1.996 -29.955 1.00 87.06 278 VAL A N 1
ATOM 2108 C CA . VAL A 1 278 ? 11.250 1.085 -29.062 1.00 87.06 278 VAL A CA 1
ATOM 2109 C C . VAL A 1 278 ? 10.993 1.722 -27.699 1.00 87.06 278 VAL A C 1
ATOM 2111 O O . VAL A 1 278 ? 9.861 1.743 -27.216 1.00 87.06 278 VAL A O 1
ATOM 2114 N N . HIS A 1 279 ? 12.031 2.293 -27.086 1.00 90.62 279 HIS A N 1
ATOM 2115 C CA . HIS A 1 279 ? 11.909 2.916 -25.768 1.00 90.62 279 HIS A CA 1
ATOM 2116 C C . HIS A 1 279 ? 10.989 4.146 -25.797 1.00 90.62 279 HIS A C 1
ATOM 2118 O O . HIS A 1 279 ? 10.203 4.350 -24.871 1.00 90.62 279 HIS A O 1
ATOM 2124 N N . LEU A 1 280 ? 11.063 4.964 -26.853 1.00 92.19 280 LEU A N 1
ATOM 2125 C CA . LEU A 1 280 ? 10.202 6.138 -27.010 1.00 92.19 280 LEU A CA 1
ATOM 2126 C C . LEU A 1 280 ? 8.747 5.761 -27.300 1.00 92.19 280 LEU A C 1
ATOM 2128 O O . LEU A 1 280 ? 7.844 6.413 -26.777 1.00 92.19 280 LEU A O 1
ATOM 2132 N N . GLN A 1 281 ? 8.515 4.715 -28.091 1.00 89.62 281 GLN A N 1
ATOM 2133 C CA . GLN A 1 281 ? 7.176 4.220 -28.391 1.00 89.62 281 GLN A CA 1
ATOM 2134 C C . GLN A 1 281 ? 6.507 3.659 -27.135 1.00 89.62 281 GLN A C 1
ATOM 2136 O O . GLN A 1 281 ? 5.399 4.075 -26.803 1.00 89.62 281 GLN A O 1
ATOM 2141 N N . GLN A 1 282 ? 7.225 2.843 -26.360 1.00 89.50 282 GLN A N 1
ATOM 2142 C CA . GLN A 1 282 ? 6.753 2.377 -25.057 1.00 89.50 282 GLN A CA 1
ATOM 2143 C C . GLN A 1 282 ? 6.437 3.551 -24.120 1.00 89.50 282 GLN A C 1
ATOM 2145 O O . GLN A 1 282 ? 5.384 3.588 -23.490 1.00 89.50 282 GLN A O 1
ATOM 2150 N N . ALA A 1 283 ? 7.313 4.558 -24.042 1.00 93.44 283 ALA A N 1
ATOM 2151 C CA . ALA A 1 283 ? 7.066 5.729 -23.205 1.00 93.44 283 ALA A CA 1
ATOM 2152 C C . ALA A 1 283 ? 5.843 6.543 -23.650 1.00 93.44 283 ALA A C 1
ATOM 2154 O O . ALA A 1 283 ? 5.133 7.094 -22.803 1.00 93.44 283 ALA A O 1
ATOM 2155 N N . ALA A 1 284 ? 5.584 6.617 -24.958 1.00 92.44 284 ALA A N 1
ATOM 2156 C CA . ALA A 1 284 ? 4.384 7.240 -25.495 1.00 92.44 284 ALA A CA 1
ATOM 2157 C C . ALA A 1 284 ? 3.120 6.466 -25.090 1.00 92.44 284 ALA A C 1
ATOM 2159 O O . ALA A 1 284 ? 2.153 7.098 -24.663 1.00 92.44 284 ALA A O 1
ATOM 2160 N N . GLU A 1 285 ? 3.144 5.133 -25.137 1.00 91.38 285 GLU A N 1
ATOM 2161 C CA . GLU A 1 285 ? 2.026 4.293 -24.688 1.00 91.38 285 GLU A CA 1
ATOM 2162 C C . GLU A 1 285 ? 1.788 4.398 -23.179 1.00 91.38 285 GLU A C 1
ATOM 2164 O O . GLU A 1 285 ? 0.670 4.686 -22.751 1.00 91.38 285 GLU A O 1
ATOM 2169 N N . VAL A 1 286 ? 2.839 4.309 -22.357 1.00 94.19 286 VAL A N 1
ATOM 2170 C CA . VAL A 1 286 ? 2.740 4.520 -20.900 1.00 94.19 286 VAL A CA 1
ATOM 2171 C C . VAL A 1 286 ? 2.126 5.890 -20.594 1.00 94.19 286 VAL A C 1
ATOM 2173 O O . VAL A 1 286 ? 1.228 5.997 -19.760 1.00 94.19 286 VAL A O 1
ATOM 2176 N N . LYS A 1 287 ? 2.543 6.949 -21.303 1.00 94.44 287 LYS A N 1
ATOM 2177 C CA . LYS A 1 287 ? 1.950 8.287 -21.161 1.00 94.44 287 LYS A CA 1
ATOM 2178 C C . LYS A 1 287 ? 0.464 8.294 -21.531 1.00 94.44 287 LYS A C 1
ATOM 2180 O O . LYS A 1 287 ? -0.318 8.883 -20.785 1.00 94.44 287 LYS A O 1
ATOM 2185 N N . LYS A 1 288 ? 0.071 7.686 -22.657 1.00 93.19 288 LYS A N 1
ATOM 2186 C CA . LYS A 1 288 ? -1.339 7.601 -23.080 1.00 93.19 288 LYS A CA 1
ATOM 2187 C C . LYS A 1 288 ? -2.179 6.881 -22.028 1.00 93.19 288 LYS A C 1
ATOM 2189 O O . LYS A 1 288 ? -3.223 7.400 -21.648 1.00 93.19 288 LYS A O 1
ATOM 2194 N N . ILE A 1 289 ? -1.697 5.749 -21.513 1.00 92.44 289 ILE A N 1
ATOM 2195 C CA . ILE A 1 289 ? -2.370 4.959 -20.475 1.00 92.44 289 ILE A CA 1
ATOM 2196 C C . ILE A 1 289 ? -2.532 5.778 -19.193 1.00 92.44 289 ILE A C 1
ATOM 2198 O O . ILE A 1 289 ? -3.644 5.893 -18.687 1.00 92.44 289 ILE A O 1
ATOM 2202 N N . VAL A 1 290 ? -1.463 6.410 -18.697 1.00 93.12 290 VAL A N 1
ATOM 2203 C CA . VAL A 1 290 ? -1.523 7.256 -17.491 1.00 93.12 290 VAL A CA 1
ATOM 2204 C C . VAL A 1 290 ? -2.524 8.399 -17.674 1.00 93.12 290 VAL A C 1
ATOM 2206 O O . VAL A 1 290 ? -3.372 8.617 -16.813 1.00 93.12 290 VAL A O 1
ATOM 2209 N N . GLN A 1 291 ? -2.480 9.102 -18.810 1.00 92.62 291 GLN A N 1
ATOM 2210 C CA . GLN A 1 291 ? -3.424 10.184 -19.105 1.00 92.62 291 GLN A CA 1
ATOM 2211 C C . GLN A 1 291 ? -4.865 9.689 -19.222 1.00 92.62 291 GLN A C 1
ATOM 2213 O O . GLN A 1 291 ? -5.778 10.374 -18.765 1.00 92.62 291 GLN A O 1
ATOM 2218 N N . TRP A 1 292 ? -5.073 8.526 -19.840 1.00 91.81 292 TRP A N 1
ATOM 2219 C CA . TRP A 1 292 ? -6.381 7.893 -19.939 1.00 91.81 292 TRP A CA 1
ATOM 2220 C C . TRP A 1 292 ? -6.912 7.570 -18.538 1.00 91.81 292 TRP A C 1
ATOM 2222 O O . TRP A 1 292 ? -8.015 7.990 -18.208 1.00 91.81 292 TRP A O 1
ATOM 2232 N N . ILE A 1 293 ? -6.124 6.921 -17.678 1.00 90.25 293 ILE A N 1
ATOM 2233 C CA . ILE A 1 293 ? -6.549 6.559 -16.315 1.00 90.25 293 ILE A CA 1
ATOM 2234 C C . ILE A 1 293 ? -6.906 7.807 -15.503 1.00 90.25 293 ILE A C 1
ATOM 2236 O O . ILE A 1 293 ? -7.997 7.870 -14.947 1.00 90.25 293 ILE A O 1
ATOM 2240 N N . MET A 1 294 ? -6.034 8.820 -15.487 1.00 88.69 294 MET A N 1
ATOM 2241 C CA . MET A 1 294 ? -6.280 10.054 -14.731 1.00 88.69 294 MET A CA 1
ATOM 2242 C C . MET A 1 294 ? -7.558 10.767 -15.201 1.00 88.69 294 MET A C 1
ATOM 2244 O O . MET A 1 294 ? -8.398 11.119 -14.383 1.00 88.69 294 MET A O 1
ATOM 2248 N N . ARG A 1 295 ? -7.773 10.884 -16.519 1.00 88.12 295 ARG A N 1
ATOM 2249 C CA . ARG A 1 295 ? -8.976 11.527 -17.077 1.00 88.12 295 ARG A CA 1
ATOM 2250 C C . ARG A 1 295 ? -10.272 10.777 -16.782 1.00 88.12 295 ARG A C 1
ATOM 2252 O O . ARG A 1 295 ? -11.293 11.412 -16.548 1.00 88.12 295 ARG A O 1
ATOM 2259 N N . ASN A 1 296 ? -10.252 9.445 -16.826 1.00 85.88 296 ASN A N 1
ATOM 2260 C CA . ASN A 1 296 ? -11.449 8.648 -16.544 1.00 85.88 296 ASN A CA 1
ATOM 2261 C C . ASN A 1 296 ? -11.785 8.612 -15.048 1.00 85.88 296 ASN A C 1
ATOM 2263 O O . ASN A 1 296 ? -12.948 8.450 -14.695 1.00 85.88 296 ASN A O 1
ATOM 2267 N N . LEU A 1 297 ? -10.792 8.788 -14.174 1.00 73.62 297 LEU A N 1
ATOM 2268 C CA . LEU A 1 297 ? -11.022 8.942 -12.738 1.00 73.62 297 LEU A CA 1
ATOM 2269 C C . LEU A 1 297 ? -11.615 10.320 -12.413 1.00 73.62 297 LEU A C 1
ATOM 2271 O O . LEU A 1 297 ? -12.583 10.389 -11.659 1.00 73.62 297 LEU A O 1
ATOM 2275 N N . ASP A 1 298 ? -11.118 11.384 -13.050 1.00 65.19 298 ASP A N 1
ATOM 2276 C CA . ASP A 1 298 ? -11.664 12.741 -12.898 1.00 65.19 298 ASP A CA 1
ATOM 2277 C C . ASP A 1 298 ? -13.115 12.854 -13.421 1.00 65.19 298 ASP A C 1
ATOM 2279 O O . ASP A 1 298 ? -13.910 13.634 -12.901 1.00 65.19 298 ASP A O 1
ATOM 2283 N N . GLY A 1 299 ? -13.492 12.043 -14.420 1.00 56.41 299 GLY A N 1
ATOM 2284 C CA . GLY A 1 299 ? -14.840 12.010 -15.005 1.00 56.41 299 GLY A CA 1
ATOM 2285 C C . GLY A 1 299 ? -15.915 11.294 -14.174 1.00 56.41 299 GLY A C 1
ATOM 2286 O O . GLY A 1 299 ? -17.097 11.470 -14.450 1.00 56.41 299 GLY A O 1
ATOM 2287 N N . ASN A 1 300 ? -15.539 10.524 -13.146 1.00 49.09 300 ASN A N 1
ATOM 2288 C CA . ASN A 1 300 ? -16.484 9.812 -12.270 1.00 49.09 300 ASN A CA 1
ATOM 2289 C C . ASN A 1 300 ? -16.847 10.590 -10.989 1.00 49.09 300 ASN A C 1
ATOM 2291 O O . ASN A 1 300 ? -17.550 10.062 -10.127 1.00 49.09 300 ASN A O 1
ATOM 2295 N N . ILE A 1 301 ? -16.416 11.852 -10.867 1.00 47.66 301 ILE A N 1
ATOM 2296 C CA . ILE A 1 301 ? -16.799 12.771 -9.780 1.00 47.66 301 ILE A CA 1
ATOM 2297 C C . ILE A 1 301 ? -17.634 13.934 -10.348 1.00 47.66 301 ILE A C 1
ATOM 2299 O O . ILE A 1 301 ? -17.375 15.106 -10.087 1.00 47.66 301 ILE A O 1
ATOM 2303 N N . SER A 1 302 ? -18.668 13.613 -11.131 1.00 33.06 302 SER A N 1
ATOM 2304 C CA . SER A 1 302 ? -19.809 14.511 -11.345 1.00 33.06 302 SER A CA 1
ATOM 2305 C C . SER A 1 302 ? -21.089 13.779 -10.936 1.00 33.06 302 SER A C 1
ATOM 2307 O O . SER A 1 302 ? -21.466 12.807 -11.592 1.00 33.06 302 SER A O 1
ATOM 2309 N N . PRO A 1 303 ? -21.775 14.189 -9.853 1.00 42.66 303 PRO A N 1
ATOM 2310 C CA . PRO A 1 303 ? -23.054 13.620 -9.457 1.00 42.66 303 PRO A CA 1
ATOM 2311 C C . PRO A 1 303 ? -24.208 14.298 -10.207 1.00 42.66 303 PRO A C 1
ATOM 2313 O O . PRO A 1 303 ? -25.231 14.594 -9.599 1.00 42.66 303 PRO A O 1
ATOM 2316 N N . ASP A 1 304 ? -24.049 14.585 -11.498 1.00 35.47 304 ASP A N 1
ATOM 2317 C CA . ASP A 1 304 ? -25.151 15.079 -12.319 1.00 35.47 304 ASP A CA 1
ATOM 2318 C C . ASP A 1 304 ? -24.878 14.812 -13.800 1.00 35.47 304 ASP A C 1
ATOM 2320 O O . ASP A 1 304 ? -24.350 15.648 -14.517 1.00 35.47 304 ASP A O 1
ATOM 2324 N N . ASP A 1 305 ? -25.169 13.587 -14.227 1.00 37.28 305 ASP A N 1
ATOM 2325 C CA . ASP A 1 305 ? -25.603 13.303 -15.596 1.00 37.28 305 ASP A CA 1
ATOM 2326 C C . ASP A 1 305 ? -26.394 11.991 -15.564 1.00 37.28 305 ASP A C 1
ATOM 2328 O O . ASP A 1 305 ? -25.945 10.900 -15.924 1.00 37.28 305 ASP A O 1
ATOM 2332 N N . ARG A 1 306 ? -27.619 12.090 -15.038 1.00 39.09 306 ARG A N 1
ATOM 2333 C CA . ARG A 1 306 ? -28.626 11.046 -15.221 1.00 39.09 306 ARG A CA 1
ATOM 2334 C C . ARG A 1 306 ? -29.024 11.005 -16.697 1.00 39.09 306 ARG A C 1
ATOM 2336 O O . ARG A 1 306 ? -29.670 11.925 -17.175 1.00 39.09 306 ARG A O 1
ATOM 2343 N N . ASN A 1 307 ? -28.719 9.875 -17.334 1.00 33.75 307 ASN A N 1
ATOM 2344 C CA . ASN A 1 307 ? -29.440 9.223 -18.435 1.00 33.75 307 ASN A CA 1
ATOM 2345 C C . ASN A 1 307 ? -29.976 10.099 -19.589 1.00 33.75 307 ASN A C 1
ATOM 2347 O O . ASN A 1 307 ? -30.972 10.803 -19.410 1.00 33.75 307 ASN A O 1
ATOM 2351 N N . PRO A 1 308 ? -29.537 9.875 -20.843 1.00 34.66 308 PRO A N 1
ATOM 2352 C CA . PRO A 1 308 ? -30.394 10.173 -21.978 1.00 34.66 308 PRO A CA 1
ATOM 2353 C C . PRO A 1 308 ? -31.511 9.119 -22.028 1.00 34.66 308 PRO A C 1
ATOM 2355 O O . PRO A 1 308 ? -31.315 7.971 -22.430 1.00 34.66 308 PRO A O 1
ATOM 2358 N N . VAL A 1 309 ? -32.698 9.512 -21.568 1.00 32.81 309 VAL A N 1
ATOM 2359 C CA . VAL A 1 309 ? -33.948 8.771 -21.755 1.00 32.81 309 VAL A CA 1
ATOM 2360 C C . VAL A 1 309 ? -34.206 8.602 -23.253 1.00 32.81 309 VAL A C 1
ATOM 2362 O O . VAL A 1 309 ? -34.366 9.574 -23.990 1.00 32.81 309 VAL A O 1
ATOM 2365 N N . VAL A 1 310 ? -34.281 7.345 -23.687 1.00 35.97 310 VAL A N 1
ATOM 2366 C CA . VAL A 1 310 ? -34.839 6.937 -24.977 1.00 35.97 310 VAL A CA 1
ATOM 2367 C C . VAL A 1 310 ? -36.319 7.324 -24.994 1.00 35.97 310 VAL A C 1
ATOM 2369 O O . VAL A 1 310 ? -37.143 6.716 -24.314 1.00 35.97 310 VAL A O 1
ATOM 2372 N N . GLN A 1 311 ? -36.655 8.357 -25.766 1.00 33.50 311 GLN A N 1
ATOM 2373 C CA . GLN A 1 311 ? -38.028 8.663 -26.156 1.00 33.50 311 GLN A CA 1
ATOM 2374 C C . GLN A 1 311 ? -38.541 7.559 -27.085 1.00 33.50 311 GLN A C 1
ATOM 2376 O O . GLN A 1 311 ? -38.022 7.388 -28.187 1.00 33.50 311 GLN A O 1
ATOM 2381 N N . HIS A 1 312 ? -39.586 6.851 -26.663 1.00 31.59 312 HIS A N 1
ATOM 2382 C CA . HIS A 1 312 ? -40.568 6.217 -27.542 1.00 31.59 312 HIS A CA 1
ATOM 2383 C C . HIS A 1 312 ? -41.962 6.502 -26.975 1.00 31.59 312 HIS A C 1
ATOM 2385 O O . HIS A 1 312 ? -42.159 6.534 -25.762 1.00 31.59 312 HIS A O 1
ATOM 2391 N N . GLY A 1 313 ? -42.874 6.838 -27.887 1.00 26.27 313 GLY A N 1
ATOM 2392 C CA . GLY A 1 313 ? -44.087 7.602 -27.623 1.00 26.27 313 GLY A CA 1
ATOM 2393 C C . GLY A 1 313 ? -45.253 6.828 -27.011 1.00 26.27 313 GLY A C 1
ATOM 2394 O O . GLY A 1 313 ? -45.236 5.608 -26.883 1.00 26.27 313 GLY A O 1
ATOM 2395 N N . GLY A 1 314 ? -46.300 7.585 -26.682 1.00 27.03 314 GLY A N 1
ATOM 2396 C CA . GLY A 1 314 ? -47.558 7.058 -26.163 1.00 27.03 314 GLY A CA 1
ATOM 2397 C C . GLY A 1 314 ? -48.433 8.152 -25.564 1.00 27.03 314 GLY A C 1
ATOM 2398 O O . GLY A 1 314 ? -48.378 8.407 -24.370 1.00 27.03 314 GLY A O 1
ATOM 2399 N N . SER A 1 315 ? -49.219 8.810 -26.414 1.00 28.02 315 SER A N 1
ATOM 2400 C CA . SER A 1 315 ? -50.391 9.606 -26.032 1.00 28.02 315 SER A CA 1
ATOM 2401 C C . SER A 1 315 ? -51.443 8.707 -25.370 1.00 28.02 315 SER A C 1
ATOM 2403 O O . SER A 1 315 ? -51.661 7.628 -25.907 1.00 28.02 315 SER A O 1
ATOM 2405 N N . VAL A 1 316 ? -52.070 9.139 -24.264 1.00 31.50 316 VAL A N 1
ATOM 2406 C CA . VAL A 1 316 ? -53.536 9.210 -24.035 1.00 31.50 316 VAL A CA 1
ATOM 2407 C C . VAL A 1 316 ? -53.810 10.088 -22.795 1.00 31.50 316 VAL A C 1
ATOM 2409 O O . VAL A 1 316 ? -53.028 10.140 -21.851 1.00 31.50 316 VAL A O 1
ATOM 2412 N N . ASP A 1 317 ? -54.916 10.811 -22.908 1.00 25.22 317 ASP A N 1
ATOM 2413 C CA . ASP A 1 317 ? -55.495 11.916 -22.147 1.00 25.22 317 ASP A CA 1
ATOM 2414 C C . ASP A 1 317 ? -56.300 11.500 -20.884 1.00 2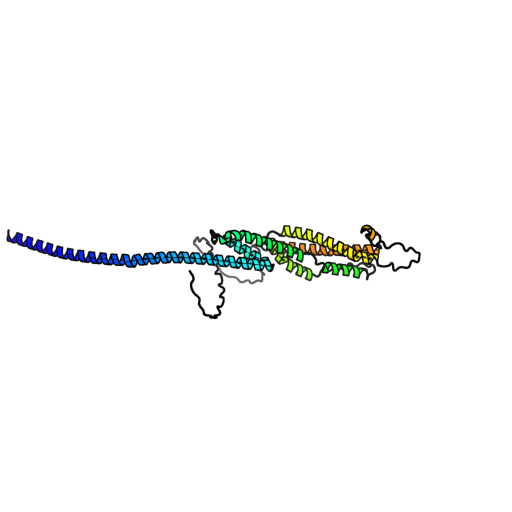5.22 317 ASP A C 1
ATOM 2416 O O . ASP A 1 317 ? -56.636 10.326 -20.725 1.00 25.22 317 ASP A O 1
ATOM 2420 N N . LEU A 1 318 ? -56.685 12.525 -20.098 1.00 27.48 318 LEU A N 1
ATOM 2421 C CA . LEU A 1 318 ? -57.846 12.675 -19.188 1.00 27.48 318 LEU A CA 1
ATOM 2422 C C . LEU A 1 318 ? -57.655 12.767 -17.648 1.00 27.48 318 LEU A C 1
ATOM 2424 O O . LEU A 1 318 ? -57.350 11.798 -16.957 1.00 27.48 318 LEU A O 1
ATOM 2428 N N . SER A 1 319 ? -58.050 13.964 -17.162 1.00 27.64 319 SER A N 1
ATOM 2429 C CA . SER A 1 319 ? -58.901 14.274 -15.984 1.00 27.64 319 SER A CA 1
ATOM 2430 C C . SER A 1 319 ? -58.283 14.850 -14.688 1.00 27.64 319 SER A C 1
ATOM 2432 O O . SER A 1 319 ? -57.694 14.140 -13.884 1.00 27.64 319 SER A O 1
ATOM 2434 N N . GLN A 1 320 ? -58.507 16.173 -14.514 1.00 29.27 320 GLN A N 1
ATOM 2435 C CA . GLN A 1 320 ? -59.087 16.923 -13.359 1.00 29.27 320 GLN A CA 1
ATOM 2436 C C . GLN A 1 320 ? -59.297 16.154 -12.028 1.00 29.27 320 GLN A C 1
ATOM 2438 O O . GLN A 1 320 ? -59.719 15.010 -12.055 1.00 29.27 320 GLN A O 1
ATOM 2443 N N . GLU A 1 321 ? -59.157 16.704 -10.812 1.00 27.55 321 GLU A N 1
ATOM 2444 C CA . GLU A 1 321 ? -59.450 18.041 -10.258 1.00 27.55 321 GLU A CA 1
ATOM 2445 C C . GLU A 1 321 ? -58.923 18.091 -8.789 1.00 27.55 321 GLU A C 1
ATOM 2447 O O . GLU A 1 321 ? -58.927 17.043 -8.156 1.00 27.55 321 GLU A O 1
ATOM 2452 N N . LYS A 1 322 ? -58.570 19.290 -8.264 1.00 25.64 322 LYS A N 1
ATOM 2453 C CA . LYS A 1 322 ? -58.853 19.833 -6.894 1.00 25.64 322 LYS A CA 1
ATOM 2454 C C . LYS A 1 322 ? -58.462 19.010 -5.624 1.00 25.64 322 LYS A C 1
ATOM 2456 O O . LYS A 1 322 ? -58.702 17.822 -5.554 1.00 25.64 322 LYS A O 1
ATOM 2461 N N . ASP A 1 323 ? -57.963 19.528 -4.493 1.00 26.97 323 ASP A N 1
ATOM 2462 C CA . ASP A 1 323 ? -57.893 20.866 -3.888 1.00 26.97 323 ASP A CA 1
ATOM 2463 C C . ASP A 1 323 ? -57.253 20.741 -2.459 1.00 26.97 323 ASP A C 1
ATOM 2465 O O . ASP A 1 323 ? -57.180 19.639 -1.919 1.00 26.97 323 ASP A O 1
ATOM 2469 N N . TYR A 1 324 ? -56.844 21.877 -1.873 1.00 28.41 324 TYR A N 1
ATOM 2470 C CA . TYR A 1 324 ? -56.637 22.249 -0.445 1.00 28.41 324 TYR A CA 1
ATOM 2471 C C . TYR A 1 324 ? -55.774 21.444 0.596 1.00 28.41 324 TYR A C 1
ATOM 2473 O O . TYR A 1 324 ? -56.080 20.345 1.039 1.00 28.41 324 TYR A O 1
ATOM 2481 N N . ASP A 1 325 ? -54.777 22.182 1.120 1.00 25.95 325 ASP A N 1
ATOM 2482 C CA . ASP A 1 325 ? -54.477 22.511 2.537 1.00 25.95 325 ASP A CA 1
ATOM 2483 C C . ASP A 1 325 ? -53.572 21.704 3.511 1.00 25.95 325 ASP A C 1
ATOM 2485 O O . ASP A 1 325 ? -53.664 20.497 3.704 1.00 25.95 325 ASP A O 1
ATOM 2489 N N . VAL A 1 326 ? -52.814 22.532 4.260 1.00 27.73 326 VAL A N 1
ATOM 2490 C CA . VAL A 1 326 ? -52.282 22.408 5.640 1.00 27.73 326 VAL A CA 1
ATOM 2491 C C . VAL A 1 326 ? -50.958 21.648 5.893 1.00 27.73 326 VAL A C 1
ATOM 2493 O O . VAL A 1 326 ? -50.878 20.437 6.048 1.00 27.73 326 VAL A O 1
ATOM 2496 N N . THR A 1 327 ? -49.917 22.468 6.089 1.00 28.70 327 THR A N 1
ATOM 2497 C CA . THR A 1 327 ? -48.925 22.476 7.189 1.00 28.70 327 THR A CA 1
ATOM 2498 C C . THR A 1 327 ? -48.547 21.151 7.878 1.00 28.70 327 THR A C 1
ATOM 2500 O O . THR A 1 327 ? -49.274 20.669 8.739 1.00 28.70 327 THR A O 1
ATOM 2503 N N . SER A 1 328 ? -47.295 20.700 7.715 1.00 29.41 328 SER A N 1
ATOM 2504 C CA . SER A 1 328 ? -46.510 20.199 8.857 1.00 29.41 328 SER A CA 1
ATOM 2505 C C . SER A 1 328 ? -44.999 20.296 8.602 1.00 29.41 328 SER A C 1
ATOM 2507 O O . SER A 1 328 ? -44.495 19.961 7.533 1.00 29.41 328 SER A O 1
ATOM 2509 N N . ARG A 1 329 ? -44.284 20.817 9.602 1.00 30.56 329 ARG A N 1
ATOM 2510 C CA . ARG A 1 329 ? -42.823 20.826 9.705 1.00 30.56 329 ARG A CA 1
ATOM 2511 C C . ARG A 1 329 ? -42.358 19.426 10.098 1.00 30.56 329 ARG A C 1
ATOM 2513 O O . ARG A 1 329 ? -42.770 18.961 11.156 1.00 30.56 329 ARG A O 1
ATOM 2520 N N . VAL A 1 330 ? -41.436 18.824 9.347 1.00 30.05 330 VAL A N 1
ATOM 2521 C CA . VAL A 1 330 ? -40.614 17.711 9.847 1.00 30.05 330 VAL A CA 1
ATOM 2522 C C . VAL A 1 330 ? -39.179 17.874 9.356 1.00 30.05 330 VAL A C 1
ATOM 2524 O O . VAL A 1 330 ? -38.902 17.944 8.162 1.00 30.05 330 VAL A O 1
ATOM 2527 N N . SER A 1 331 ? -38.278 17.975 10.329 1.00 27.89 331 SER A N 1
ATOM 2528 C CA . SER A 1 331 ? -36.830 17.912 10.187 1.00 27.89 331 SER A CA 1
ATOM 2529 C C . SER A 1 331 ? -36.408 16.510 9.743 1.00 27.89 331 SER A C 1
ATOM 2531 O O . SER A 1 331 ? -36.757 15.532 10.399 1.00 27.89 331 SER A O 1
ATOM 2533 N N . ASN A 1 332 ? -35.610 16.407 8.681 1.00 26.23 332 ASN A N 1
ATOM 2534 C CA . ASN A 1 332 ? -35.003 15.143 8.267 1.00 26.23 332 ASN A CA 1
ATOM 2535 C C . ASN A 1 332 ? -33.696 14.915 9.037 1.00 26.23 332 ASN A C 1
ATOM 2537 O O . ASN A 1 332 ? -32.637 15.404 8.649 1.00 26.23 332 ASN A O 1
ATOM 2541 N N . THR A 1 333 ? -33.771 14.159 10.130 1.00 28.62 333 THR A N 1
ATOM 2542 C CA . THR A 1 333 ? -32.622 13.467 10.721 1.00 28.62 333 THR A CA 1
ATOM 2543 C C . THR A 1 333 ? -32.478 12.105 10.048 1.00 28.62 333 THR A C 1
ATOM 2545 O O . THR A 1 333 ? -33.309 11.215 10.213 1.00 28.62 333 THR A O 1
ATOM 2548 N N . VAL A 1 334 ? -31.413 11.944 9.260 1.00 29.88 334 VAL A N 1
ATOM 2549 C CA . VAL A 1 334 ? -31.024 10.658 8.673 1.00 29.88 334 VAL A CA 1
ATOM 2550 C C . VAL A 1 334 ? -30.536 9.740 9.792 1.00 29.88 334 VAL A C 1
ATOM 2552 O O . VAL A 1 334 ? -29.529 9.995 10.452 1.00 29.88 334 VAL A O 1
ATOM 2555 N N . THR A 1 335 ? -31.293 8.675 10.019 1.00 29.70 335 THR A N 1
ATOM 2556 C CA . THR A 1 335 ? -31.001 7.574 10.929 1.00 29.70 335 THR A CA 1
ATOM 2557 C C . THR A 1 335 ? -29.902 6.688 10.341 1.00 29.70 335 THR A C 1
ATOM 2559 O O . THR A 1 335 ? -30.048 6.087 9.281 1.00 29.70 335 THR A O 1
ATOM 2562 N N . ARG A 1 336 ? -28.772 6.610 11.049 1.00 29.16 336 ARG A N 1
ATOM 2563 C CA . ARG A 1 336 ? -27.639 5.727 10.752 1.00 29.16 336 ARG A CA 1
ATOM 2564 C C . ARG A 1 336 ? -27.931 4.335 11.322 1.00 29.16 336 ARG A C 1
ATOM 2566 O O . ARG A 1 336 ? -28.014 4.163 12.535 1.00 29.16 336 ARG A O 1
ATOM 2573 N N . THR A 1 337 ? -28.100 3.346 10.451 1.00 27.61 337 THR A N 1
ATOM 2574 C CA . THR A 1 337 ? -28.192 1.921 10.806 1.00 27.61 337 THR A CA 1
ATOM 2575 C C . THR A 1 337 ? -26.805 1.353 11.146 1.00 27.61 337 THR A C 1
ATOM 2577 O O . THR A 1 337 ? -25.860 1.647 10.413 1.00 27.61 337 THR A O 1
ATOM 2580 N N . PRO A 1 338 ? -26.645 0.519 12.191 1.00 33.22 338 PRO A N 1
ATOM 2581 C CA . PRO A 1 338 ? -25.391 -0.181 12.452 1.00 33.22 338 PRO A CA 1
ATOM 2582 C C . PRO A 1 338 ? -25.282 -1.447 11.589 1.00 33.22 338 PRO A C 1
ATOM 2584 O O . PRO A 1 338 ? -26.120 -2.350 11.659 1.00 33.22 338 PRO A O 1
ATOM 2587 N N . THR A 1 339 ? -24.234 -1.512 10.774 1.00 33.25 339 THR A N 1
ATOM 2588 C CA . THR A 1 339 ? -23.872 -2.682 9.969 1.00 33.25 339 THR A CA 1
ATOM 2589 C C . THR A 1 339 ? -23.367 -3.798 10.886 1.00 33.25 339 THR A C 1
ATOM 2591 O O . THR A 1 339 ? -22.390 -3.629 11.611 1.00 33.25 339 THR A O 1
ATOM 2594 N N . LYS A 1 340 ? -24.051 -4.946 10.872 1.00 34.03 340 LYS A N 1
ATOM 2595 C CA . LYS A 1 340 ? -23.620 -6.182 11.539 1.00 34.03 340 LYS A CA 1
ATOM 2596 C C . LYS A 1 340 ? -22.409 -6.769 10.804 1.00 34.03 340 LYS A C 1
ATOM 2598 O O . LYS A 1 340 ? -22.497 -7.031 9.608 1.00 34.03 340 LYS A O 1
ATOM 2603 N N . LEU A 1 341 ? -21.322 -7.022 11.529 1.00 36.22 341 LEU A N 1
ATOM 2604 C CA . LEU A 1 341 ? -20.191 -7.837 11.071 1.00 36.22 341 LEU A CA 1
ATOM 2605 C C . LEU A 1 341 ? -20.591 -9.329 11.029 1.00 36.22 341 LEU A C 1
ATOM 2607 O O . LEU A 1 341 ? -21.258 -9.795 11.959 1.00 36.22 341 LEU A O 1
ATOM 2611 N N . PRO A 1 342 ? -20.205 -10.101 9.996 1.00 35.38 342 PRO A N 1
ATOM 2612 C CA . PRO A 1 342 ? -20.478 -11.531 9.941 1.00 35.38 342 PRO A CA 1
ATOM 2613 C C . PRO A 1 342 ? -19.460 -12.321 10.780 1.00 35.38 342 PRO A C 1
ATOM 2615 O O . PRO A 1 342 ? -18.250 -12.247 10.573 1.00 35.38 342 PRO A O 1
ATOM 2618 N N . LEU A 1 343 ? -19.976 -13.105 11.727 1.00 28.39 343 LEU A N 1
ATOM 2619 C CA . LEU A 1 343 ? -19.225 -14.046 12.555 1.00 28.39 343 LEU A CA 1
ATOM 2620 C C . LEU A 1 343 ? -18.845 -15.281 11.720 1.00 28.39 343 LEU A C 1
ATOM 2622 O O . LEU A 1 343 ? -19.711 -16.061 11.323 1.00 28.39 343 LEU A O 1
ATOM 2626 N N . PHE A 1 344 ? -17.549 -15.476 11.471 1.00 32.16 344 PHE A N 1
ATOM 2627 C CA . PHE A 1 344 ? -17.012 -16.706 10.885 1.00 32.16 344 PHE A CA 1
ATOM 2628 C C . PHE A 1 344 ? -17.128 -17.856 11.899 1.00 32.16 344 PHE A C 1
ATOM 2630 O O . PHE A 1 344 ? -16.450 -17.877 12.926 1.00 32.16 344 PHE A O 1
ATOM 2637 N N . GLN A 1 345 ? -17.997 -18.824 11.612 1.00 32.75 345 GLN A N 1
ATOM 2638 C CA . GLN A 1 345 ? -18.194 -20.019 12.430 1.00 32.75 345 GLN A CA 1
ATOM 2639 C C . GLN A 1 345 ? -17.199 -21.109 11.998 1.00 32.75 345 GLN A C 1
ATOM 2641 O O . GLN A 1 345 ? -17.430 -21.852 11.045 1.00 32.75 345 GLN A O 1
ATOM 2646 N N . GLY A 1 346 ? -16.062 -21.189 12.692 1.00 28.94 346 GLY A N 1
ATOM 2647 C CA . GLY A 1 346 ? -15.101 -22.282 12.552 1.00 28.94 346 GLY A CA 1
ATOM 2648 C C . GLY A 1 346 ? -15.598 -23.543 13.261 1.00 28.94 346 GLY A C 1
ATOM 2649 O O . GLY A 1 346 ? -15.791 -23.542 14.474 1.00 28.94 346 GLY A O 1
ATOM 2650 N N . LYS A 1 347 ? -15.812 -24.619 12.495 1.00 30.23 347 LYS A N 1
ATOM 2651 C CA . LYS A 1 347 ? -16.129 -25.970 12.984 1.00 30.23 347 LYS A CA 1
ATOM 2652 C C . LYS A 1 347 ? -15.043 -26.475 13.942 1.00 30.23 347 LYS A C 1
ATOM 2654 O O . LYS A 1 347 ? -13.895 -26.650 13.542 1.00 30.23 347 LYS A O 1
ATOM 2659 N N . THR A 1 348 ? -15.433 -26.775 15.174 1.00 31.30 348 THR A N 1
ATOM 2660 C CA . THR A 1 348 ? -14.650 -27.544 16.144 1.00 31.30 348 THR A CA 1
ATOM 2661 C C . THR A 1 348 ? -14.762 -29.032 15.814 1.00 31.30 348 THR A C 1
ATOM 2663 O O . THR A 1 348 ? -15.853 -29.594 15.893 1.00 31.30 348 THR A O 1
ATOM 2666 N N . ASN A 1 349 ? -13.650 -29.666 15.437 1.00 31.59 349 ASN A N 1
ATOM 2667 C CA . ASN A 1 349 ? -13.530 -31.122 15.459 1.00 31.59 349 ASN A CA 1
ATOM 2668 C C . ASN A 1 349 ? -12.962 -31.545 16.815 1.00 31.59 349 ASN A C 1
ATOM 2670 O O . ASN A 1 349 ? -11.868 -31.126 17.195 1.00 31.59 349 ASN A O 1
ATOM 2674 N N . ASP A 1 350 ? -13.722 -32.387 17.506 1.00 33.00 350 ASP A N 1
ATOM 2675 C CA . ASP A 1 350 ? -13.319 -33.105 18.706 1.00 33.00 350 ASP A CA 1
ATOM 2676 C C . ASP A 1 350 ? -12.167 -34.073 18.413 1.00 33.00 350 ASP A C 1
ATOM 2678 O O . ASP A 1 350 ? -12.241 -34.905 17.508 1.00 33.00 350 ASP A O 1
ATOM 2682 N N . MET A 1 351 ? -11.132 -34.029 19.248 1.00 33.62 351 MET A N 1
ATOM 2683 C CA . MET A 1 351 ? -10.319 -35.204 19.551 1.00 33.62 351 MET A CA 1
ATOM 2684 C C . MET A 1 351 ? -9.737 -35.044 20.954 1.00 33.62 351 MET A C 1
ATOM 2686 O O . MET A 1 351 ? -8.836 -34.251 21.218 1.00 33.62 351 MET A O 1
ATOM 2690 N N . SER A 1 352 ? -10.325 -35.802 21.870 1.00 33.44 352 SER A N 1
ATOM 2691 C CA . SER A 1 352 ? -9.881 -36.019 23.238 1.00 33.44 352 SER A CA 1
ATOM 2692 C C . SER A 1 352 ? -8.472 -36.607 23.291 1.00 33.44 352 SER A C 1
ATOM 2694 O O . SER A 1 352 ? -8.199 -37.602 22.619 1.00 33.44 352 SER A O 1
ATOM 2696 N N . SER A 1 353 ? -7.627 -36.108 24.195 1.00 33.34 353 SER A N 1
ATOM 2697 C CA . SER A 1 353 ? -6.633 -36.941 24.880 1.00 33.34 353 SER A CA 1
ATOM 2698 C C . SER A 1 353 ? -6.290 -36.386 26.263 1.00 33.34 353 SER A C 1
ATOM 2700 O O . SER A 1 353 ? -6.019 -35.208 26.463 1.00 33.34 353 SER A O 1
ATOM 2702 N N . ILE A 1 354 ? -6.374 -37.310 27.209 1.00 38.66 354 ILE A N 1
ATOM 2703 C CA . ILE A 1 354 ? -6.244 -37.231 28.660 1.00 38.66 354 ILE A CA 1
ATOM 2704 C C . ILE A 1 354 ? -4.756 -37.284 29.059 1.00 38.66 354 ILE A C 1
ATOM 2706 O O . ILE A 1 354 ? -4.061 -38.180 28.589 1.00 38.66 354 ILE A O 1
ATOM 2710 N N . ASN A 1 355 ? -4.286 -36.391 29.948 1.00 33.16 355 ASN A N 1
ATOM 2711 C CA . ASN A 1 355 ? -3.593 -36.714 31.220 1.00 33.16 355 ASN A CA 1
ATOM 2712 C C . ASN A 1 355 ? -2.758 -35.553 31.811 1.00 33.16 355 ASN A C 1
ATOM 2714 O O . ASN A 1 355 ? -1.800 -35.089 31.210 1.00 33.16 355 ASN A O 1
ATOM 2718 N N . SER A 1 356 ? -3.123 -35.182 33.047 1.00 34.34 356 SER A N 1
ATOM 2719 C CA . SER A 1 356 ? -2.298 -35.018 34.264 1.00 34.34 356 SER A CA 1
ATOM 2720 C C . SER A 1 356 ? -0.848 -34.502 34.160 1.00 34.34 356 SER A C 1
ATOM 2722 O O . SER A 1 356 ? -0.014 -35.153 33.543 1.00 34.34 356 SER A O 1
ATOM 2724 N N . ILE A 1 357 ? -0.511 -33.445 34.925 1.00 38.50 357 ILE A N 1
ATOM 2725 C CA . ILE A 1 357 ? 0.449 -33.479 36.062 1.00 38.50 357 ILE A CA 1
ATOM 2726 C C . ILE A 1 357 ? 0.560 -32.090 36.751 1.00 38.50 357 ILE A C 1
ATOM 2728 O O . ILE A 1 357 ? 1.007 -31.107 36.178 1.00 38.50 357 ILE A O 1
ATOM 2732 N N . LYS A 1 358 ? 0.114 -32.080 38.016 1.00 38.84 358 LYS A N 1
ATOM 2733 C CA . LYS A 1 358 ? 0.628 -31.445 39.255 1.00 38.84 358 LYS A CA 1
ATOM 2734 C C . LYS A 1 358 ? 1.393 -30.102 39.223 1.00 38.84 358 LYS A C 1
ATOM 2736 O O . LYS A 1 358 ? 2.539 -30.031 38.803 1.00 38.84 358 LYS A O 1
ATOM 2741 N N . ASN A 1 359 ? 0.790 -29.131 39.923 1.00 38.38 359 ASN A N 1
ATOM 2742 C CA . ASN A 1 359 ? 1.339 -28.343 41.047 1.00 38.38 359 ASN A CA 1
ATOM 2743 C C . ASN A 1 359 ? 2.862 -28.372 41.266 1.00 38.38 359 ASN A C 1
ATOM 2745 O O . ASN A 1 359 ? 3.357 -29.390 41.751 1.00 38.38 359 ASN A O 1
ATOM 2749 N N . ILE A 1 360 ? 3.523 -27.211 41.138 1.00 41.53 360 ILE A N 1
ATOM 2750 C CA . ILE A 1 360 ? 4.645 -26.787 41.997 1.00 41.53 360 ILE A CA 1
ATOM 2751 C C . ILE A 1 360 ? 4.579 -25.260 42.208 1.00 41.53 360 ILE A C 1
ATOM 2753 O O . ILE A 1 360 ? 4.671 -24.505 41.249 1.00 41.53 360 ILE A O 1
ATOM 2757 N N . ARG A 1 361 ? 4.388 -24.910 43.488 1.00 42.28 361 ARG A N 1
ATOM 2758 C CA . ARG A 1 361 ? 4.795 -23.739 44.293 1.00 42.28 361 ARG A CA 1
ATOM 2759 C C . ARG A 1 361 ? 5.018 -22.370 43.650 1.00 42.28 361 ARG A C 1
ATOM 2761 O O . ARG A 1 361 ? 5.973 -22.228 42.862 1.00 42.28 361 ARG A O 1
#

InterPro domains:
  IPR039745 Vacuolar protein sorting-associated protein 54 [PTHR12965] (1-323)

Organism: Aegilops tauschii subsp. strangulata (NCBI:txid200361)

Secondary structure (DSSP, 8-state):
-HHHHHHHHHHHHHHHHHHHHHHHHHHHHHHHHHHHHHHIIIIIIHHHHHHHHHHHHHHHHHHHHHHHHHHHHHHHHHHHHHHHHHTT-HHHHHHHHHHHHHHHHSGGGTT-GGGTTHHHHHHHHHHHHHHHHHHHHHHHHSPPHHHHHHHHHHHHHHHSS--S----------HHHHHHHHHHHHHHHHHHHHTT-HHHHHHHHHHHHHHHHHHHHHHHHHHHHHHHHHS---S-------------S---HHHHHHTS-HHHHHHHHHHHHHHHHHHHHHHHHHHHHHHHHHHHHHTT--S---------------------------------PPPPPP-------------------

Foldseek 3Di:
DVVVVVVVVVVVVVVVVVVVVVVVVVVVVVVVVVVVVVCCCVPVVVVVVVVVVVVVVVVVVVLVVVLVVVVVVLVVLLVVLVVCLVVLVLVVNVVSLVVVVVVVVDCSCPPPPVCPCVVVVSVVSVVSNLVSLLVQLLVLLFDDLVVLVVQLVVQLVVVVPDDDDDDPPPPPPPVVVLVVSLVSCLVSLVSCVVVVCVVVSVVVSVVVLVVVLVVSLVVLCVVLLVVQLPDDPPDDDDDDDDDDDDPVDDDDPVVSLVSGDPVSNVSSVSSSVSSVVVSVVSVVSVVVSSVVSVVVVVVVPDPDDPDPDDDDDDDDDDDDDDDDDDDDDDDDDDDDDDDDDDDDDDDDDDDDDDDDDDDDD

pLDDT: mean 74.69, std 24.68, range [25.22, 97.62]

Sequence (361 aa):
EIARRSESFYEAQGRLRGLDGEIVAAVGRIRELREVVRVLTGDLVGDAQQVQELNATRGNLVALQEKLTIILYVSQALAALKLLVLAADCAGALDVIDDLQNLIDTDELAGLYCFRHIRDQLGTSLDSVNSILSAEFVRAAVPDGKTVDAMVLSTVKRKTSTPLNGTEHEVNVDEEDGFILRDRLLPLIICLLRTDKVPAVLRMYRDTLITVMKASIKSTVAEMLPVLISKPIDSDSVTGDRAADSDAGGQSLANKLRSLSSEGFVQLLSAIFSIVQVHLQQAAEVKKIVQWIMRNLDGNISPDDRNPVVQHGGSVDLSQEKDYDVTSRVSNTVTRTPTKLPLFQGKTNDMSSINSIKNIR

Radius of gyration: 47.4 Å; chains: 1; bounding box: 123×60×155 Å